Protein AF-0000000081952961 (afdb_homodimer)

Solvent-accessible surface area (backbone atoms only — not comparable to full-atom values): 17108 Å² total; per-residue (Å²): 90,30,62,48,76,46,75,42,42,46,47,23,51,56,23,58,59,51,71,91,56,37,48,77,47,69,50,61,50,97,44,39,23,37,41,37,37,36,34,86,50,45,32,38,39,36,39,33,32,40,45,40,78,88,77,40,33,32,26,34,25,28,44,39,37,37,38,45,29,79,78,46,85,40,82,65,41,43,67,54,32,16,33,30,34,66,53,79,39,78,45,73,55,33,90,52,37,43,44,29,35,33,54,31,38,38,23,54,41,52,37,56,87,100,42,80,41,64,69,46,70,39,74,81,54,42,59,73,49,45,51,60,46,50,51,48,49,50,53,50,49,54,51,50,53,55,53,52,57,51,58,58,57,59,65,60,63,68,66,66,80,57,90,122,90,33,65,52,76,49,74,44,41,46,48,25,56,58,22,59,62,51,73,90,57,39,48,77,49,72,48,62,47,96,45,40,23,38,43,37,38,35,35,88,50,44,31,39,40,36,38,33,31,39,45,39,79,88,78,38,34,31,26,34,24,28,45,38,39,38,37,46,29,79,79,46,83,40,81,66,40,40,67,53,33,15,34,30,36,65,51,78,39,79,45,73,55,34,90,53,39,45,44,32,34,35,53,31,38,38,25,56,41,54,34,58,93,89,39,80,42,63,68,46,71,39,74,82,54,41,59,72,49,46,50,59,46,50,52,48,48,50,53,50,49,52,52,50,54,54,52,52,55,51,58,58,57,57,63,60,62,68,67,66,80,59,89,124

Sequence (328 aa):
MGLQINISFTSLRVVNINPNETSSSGSCDRETATLILNSGQKMELNFTFFLNTTSNKFHLNSVNFSSHNDSLDYLRGSLGFSYMCRSEQILEVSQNFSLNTYALHVQPFGVTGDKFGSALECLLDEDDLIIPIVVGAALAGLVLVVLLAYLIGRKRSHAGYQTIMGLQINISFTSLRVVNINPNETSSSGSCDRETATLILNSGQKMELNFTFFLNTTSNKFHLNSVNFSSHNDSLDYLRGSLGFSYMCRSEQILEVSQNFSLNTYALHVQPFGVTGDKFGSALECLLDEDDLIIPIVVGAALAGLVLVVLLAYLIGRKRSHAGYQTI

Foldseek 3Di:
DAKDWDWDWDDKDAFDDDPVQWDWDWDDDPFKIKIWIDGPFQKIKMWMKGADPVVRDMDTDDIDIDGAADDDDPQDDDAQAKEWEADWDWADGTPGTIIIIHGIIIDHHNDDPPDGGHYDYDPVVCVVVVVCVVVVVVVVVVVVVVVVVVVVVVVPPVPPPDDD/DAKDWDWDWDDKDAFDDDPVQWDWDWDDDPFKIKIWIDGPFQKIKMWMKGADPVVRDMDTDDIDIDGAADDDDPQDDDAQAKEWEADWDWADGTPRTIIIIHGIIIDGHNDDPSDGGHYDYDPVVCVVVVVCVVVVVVVVVVVVVVVVVVVVVVVPPPVPPDDD

pLDDT: mean 80.83, std 13.9, range [32.36, 97.45]

Nearest PDB structures (foldseek):
  5gv0-assembly1_A  TM=4.594E-01  e=7.221E-08  Mus musculus
  4akm-assembly1_A  TM=4.143E-01  e=2.708E-07  Homo sapiens
  2xqy-assembly2_E  TM=4.420E-01  e=4.401E+00  Suid alphaherpesvirus 1
  9diy-assembly1_A  TM=4.133E-01  e=8.751E+00  Human betaherpesvirus 5
  8h2d-assembly2_B-2  TM=2.501E-01  e=3.378E+00  Mycobacterium tuberculosis H37Rv

Secondary structure (DSSP, 8-state):
---EEEEEEE-PPPPP--GGGEEEEEEE-SSEEEEEEEETTTEEEEEEEEEETTTTEEEEEEEEEEEEES---EEEEETT-EEEE-S-EEEEEETTEEEEEEEEEEE-S--BTTB--PEEEPHHHHHHHHHHHHHHHHHHHHHHHHHHHHHHHHHHHTTTT---/---EEEEEEE-PPPPP--GGGEEEEEEE-SSEEEEEEEETTTEEEEEEEEEETTTTEEEEEEEEEEEEES---EEEEETTEEEEE-S-EEEEEETTEEEEEEEEEEE-S--BTTB--EEEEPHHHHHHHHHHHHHHHHHHHHHHHHHHHHHHHHHHHTTTT---

Organism: NCBI:txid47308

Structure (mmCIF, N/CA/C/O backbone):
data_AF-0000000081952961-model_v1
#
loop_
_entity.id
_entity.type
_entity.pdbx_description
1 polymer 'Lysosomal associated membrane protein 1b'
#
loop_
_atom_site.group_PDB
_atom_site.id
_atom_site.type_symbol
_atom_site.label_atom_id
_atom_site.label_alt_id
_atom_site.label_comp_id
_atom_site.label_asym_id
_atom_site.label_entity_id
_atom_site.label_seq_id
_atom_site.pdbx_PDB_ins_code
_atom_site.Cartn_x
_atom_site.Cartn_y
_atom_site.Cartn_z
_atom_site.occupancy
_atom_site.B_iso_or_equiv
_atom_site.auth_seq_id
_atom_site.auth_comp_id
_atom_site.auth_asym_id
_atom_site.auth_atom_id
_atom_site.pdbx_PDB_model_num
ATOM 1 N N . MET A 1 1 ? -5.056 18.655 25.312 1 44.74 1 MET A N 1
ATOM 2 C CA . MET A 1 1 ? -4.391 17.637 24.504 1 44.74 1 MET A CA 1
ATOM 3 C C . MET A 1 1 ? -5.165 17.374 23.216 1 44.74 1 MET A C 1
ATOM 5 O O . MET A 1 1 ? -4.593 16.916 22.225 1 44.74 1 MET A O 1
ATOM 9 N N . GLY A 1 2 ? -5.958 17.987 22.117 1 58.83 2 GLY A N 1
ATOM 10 C CA . GLY A 1 2 ? -6.886 17.074 21.471 1 58.83 2 GLY A CA 1
ATOM 11 C C . GLY A 1 2 ? -6.655 16.946 19.977 1 58.83 2 GLY A C 1
ATOM 12 O O . GLY A 1 2 ? -5.966 17.774 19.377 1 58.83 2 GLY A O 1
ATOM 13 N N . LEU A 1 3 ? -6.838 15.793 19.366 1 63.09 3 LEU A N 1
ATOM 14 C CA . LEU A 1 3 ? -6.609 15.48 17.959 1 63.09 3 LEU A CA 1
ATOM 15 C C . LEU A 1 3 ? -7.907 15.571 17.164 1 63.09 3 LEU A C 1
ATOM 17 O O . LEU A 1 3 ? -8.922 14.992 17.557 1 63.09 3 LEU A O 1
ATOM 21 N N . GLN A 1 4 ? -8.282 16.201 16.49 1 70.09 4 GLN A N 1
ATOM 22 C CA . GLN A 1 4 ? -9.296 16.319 15.448 1 70.09 4 GLN A CA 1
ATOM 23 C C . GLN A 1 4 ? -8.667 16.264 14.058 1 70.09 4 GLN A C 1
ATOM 25 O O . GLN A 1 4 ? -7.79 17.069 13.736 1 70.09 4 GLN A O 1
ATOM 30 N N . ILE A 1 5 ? -9.023 15.146 13.36 1 65.57 5 ILE A N 1
ATOM 31 C CA . ILE A 1 5 ? -8.449 14.988 12.028 1 65.57 5 ILE A CA 1
ATOM 32 C C . ILE A 1 5 ? -9.558 14.691 11.02 1 65.57 5 ILE A C 1
ATOM 34 O O . ILE A 1 5 ? -10.425 13.851 11.272 1 65.57 5 ILE A O 1
ATOM 38 N N . ASN A 1 6 ? -9.674 15.532 10.087 1 66.69 6 ASN A N 1
ATOM 39 C CA . ASN A 1 6 ? -10.472 15.232 8.903 1 66.69 6 ASN A CA 1
ATOM 40 C C . ASN A 1 6 ? -9.606 15.154 7.648 1 66.69 6 ASN A C 1
ATOM 42 O O . ASN A 1 6 ? -9.066 16.167 7.198 1 66.69 6 ASN A O 1
ATOM 46 N N . ILE A 1 7 ? -9.325 13.939 7.252 1 63.64 7 ILE A N 1
ATOM 47 C CA . ILE A 1 7 ? -8.447 13.755 6.102 1 63.64 7 ILE A CA 1
ATOM 48 C C . ILE A 1 7 ? -9.193 13.01 4.997 1 63.64 7 ILE A C 1
ATOM 50 O O . ILE A 1 7 ? -9.86 12.006 5.258 1 63.64 7 ILE A O 1
ATOM 54 N N . SER A 1 8 ? -9.341 13.587 3.92 1 64.75 8 SER A N 1
ATOM 55 C CA . SER A 1 8 ? -9.825 12.872 2.744 1 64.75 8 SER A CA 1
ATOM 56 C C . SER A 1 8 ? -8.672 12.446 1.842 1 64.75 8 SER A C 1
ATOM 58 O O . SER A 1 8 ? -7.773 13.24 1.557 1 64.75 8 SER A O 1
ATOM 60 N N . PHE A 1 9 ? -8.432 11.226 1.742 1 60.12 9 PHE A N 1
ATOM 61 C CA . PHE A 1 9 ? -7.346 10.715 0.914 1 60.12 9 PHE A CA 1
ATOM 62 C C . PHE A 1 9 ? -7.881 10.167 -0.403 1 60.12 9 PHE A C 1
ATOM 64 O O . PHE A 1 9 ? -8.997 9.645 -0.457 1 60.12 9 PHE A O 1
ATOM 71 N N . THR A 1 10 ? -7.283 10.65 -1.478 1 57.06 10 THR A N 1
ATOM 72 C CA . THR A 1 10 ? -7.543 10.016 -2.765 1 57.06 10 THR A CA 1
ATOM 73 C C . THR A 1 10 ? -6.565 8.87 -3.011 1 57.06 10 THR A C 1
ATOM 75 O O . THR A 1 10 ? -5.656 8.641 -2.211 1 57.06 10 THR A O 1
ATOM 78 N N . SER A 1 11 ? -6.203 8.385 -4.258 1 55.81 11 SER A N 1
ATOM 79 C CA . SER A 1 11 ? -5.648 7.174 -4.854 1 55.81 11 SER A CA 1
ATOM 80 C C . SER A 1 11 ? -4.187 6.983 -4.46 1 55.81 11 SER A C 1
ATOM 82 O O . SER A 1 11 ? -3.421 7.947 -4.409 1 55.81 11 SER A O 1
ATOM 84 N N . LEU A 1 12 ? -4.02 5.98 -3.708 1 58.42 12 LEU A N 1
ATOM 85 C CA . LEU A 1 12 ? -2.628 5.572 -3.554 1 58.42 12 LEU A CA 1
ATOM 86 C C . LEU A 1 12 ? -2.009 5.227 -4.905 1 58.42 12 LEU A C 1
ATOM 88 O O . LEU A 1 12 ? -2.699 4.735 -5.801 1 58.42 12 LEU A O 1
ATOM 92 N N . ARG A 1 13 ? -0.783 5.751 -5.185 1 58.33 13 ARG A N 1
ATOM 93 C CA . ARG A 1 13 ? -0.083 5.61 -6.457 1 58.33 13 ARG A CA 1
ATOM 94 C C . ARG A 1 13 ? 0.456 4.194 -6.632 1 58.33 13 ARG A C 1
ATOM 96 O O . ARG A 1 13 ? 0.662 3.477 -5.651 1 58.33 13 ARG A O 1
ATOM 103 N N . VAL A 1 14 ? 0.667 3.989 -7.948 1 61.85 14 VAL A N 1
ATOM 104 C CA . VAL A 1 14 ? 1.256 2.747 -8.438 1 61.85 14 VAL A CA 1
ATOM 105 C C . VAL A 1 14 ? 2.72 2.666 -8.013 1 61.85 14 VAL A C 1
ATOM 107 O O . VAL A 1 14 ? 3.462 3.644 -8.132 1 61.85 14 VAL A O 1
ATOM 110 N N . VAL A 1 15 ? 2.951 1.646 -7.23 1 63.39 15 VAL A N 1
ATOM 111 C CA . VAL A 1 15 ? 4.34 1.412 -6.848 1 63.39 15 VAL A CA 1
ATOM 112 C C . VAL A 1 15 ? 4.906 0.242 -7.649 1 63.39 15 VAL A C 1
ATOM 114 O O . VAL A 1 15 ? 4.3 -0.83 -7.706 1 63.39 15 VAL A O 1
ATOM 117 N N . ASN A 1 16 ? 5.963 0.552 -8.354 1 65.83 16 ASN A N 1
ATOM 118 C CA . ASN A 1 16 ? 6.686 -0.488 -9.077 1 65.83 16 ASN A CA 1
ATOM 119 C C . ASN A 1 16 ? 7.829 -1.059 -8.243 1 65.83 16 ASN A C 1
ATOM 121 O O . ASN A 1 16 ? 8.596 -0.309 -7.636 1 65.83 16 ASN A O 1
ATOM 125 N N . ILE A 1 17 ? 7.759 -2.297 -8.037 1 69.09 17 ILE A N 1
ATOM 126 C CA . ILE A 1 17 ? 8.872 -2.932 -7.338 1 69.09 17 ILE A CA 1
ATOM 127 C C . ILE A 1 17 ? 9.996 -3.234 -8.326 1 69.09 17 ILE A C 1
ATOM 129 O O . ILE A 1 17 ? 9.783 -3.922 -9.327 1 69.09 17 ILE A O 1
ATOM 133 N N . ASN A 1 18 ? 11.065 -2.561 -8.126 1 66.82 18 ASN A N 1
ATOM 134 C CA . ASN A 1 18 ? 12.274 -2.817 -8.902 1 66.82 18 ASN A CA 1
ATOM 135 C C . ASN A 1 18 ? 13.021 -4.043 -8.387 1 66.82 18 ASN A C 1
ATOM 137 O O . ASN A 1 18 ? 13.526 -4.042 -7.263 1 66.82 18 ASN A O 1
ATOM 141 N N . PRO A 1 19 ? 13.089 -5.052 -9.268 1 67.63 19 PRO A N 1
ATOM 142 C CA . PRO A 1 19 ? 13.747 -6.281 -8.818 1 67.63 19 PRO A CA 1
ATOM 143 C C . PRO A 1 19 ? 15.203 -6.057 -8.415 1 67.63 19 PRO A C 1
ATOM 145 O O . PRO A 1 19 ? 15.73 -6.777 -7.564 1 67.63 19 PRO A O 1
ATOM 148 N N . ASN A 1 20 ? 15.803 -5.009 -9.022 1 69.09 20 ASN A N 1
ATOM 149 C CA . ASN A 1 20 ? 17.217 -4.777 -8.748 1 69.09 20 ASN A CA 1
ATOM 150 C C . ASN A 1 20 ? 17.423 -4.12 -7.387 1 69.09 20 ASN A C 1
ATOM 152 O O . ASN A 1 20 ? 18.528 -4.145 -6.842 1 69.09 20 ASN A O 1
ATOM 156 N N . GLU A 1 21 ? 16.382 -3.642 -6.763 1 72.44 21 GLU A N 1
ATOM 157 C CA . GLU A 1 21 ? 16.502 -2.965 -5.475 1 72.44 21 GLU A CA 1
ATOM 158 C C . GLU A 1 21 ? 15.726 -3.705 -4.389 1 72.44 21 GLU A C 1
ATOM 160 O O . GLU A 1 21 ? 15.477 -3.156 -3.313 1 72.44 21 GLU A O 1
ATOM 165 N N . THR A 1 22 ? 15.317 -4.799 -4.769 1 78.42 22 THR A N 1
ATOM 166 C CA . THR A 1 22 ? 14.493 -5.562 -3.838 1 78.42 22 THR A CA 1
ATOM 167 C C . THR A 1 22 ? 15.227 -6.814 -3.368 1 78.42 22 THR A C 1
ATOM 169 O O . THR A 1 22 ? 15.782 -7.557 -4.18 1 78.42 22 THR A O 1
ATOM 172 N N . SER A 1 23 ? 15.39 -6.898 -2.105 1 85.34 23 SER A N 1
ATOM 173 C CA . SER A 1 23 ? 15.944 -8.123 -1.538 1 85.34 23 SER A CA 1
ATOM 174 C C . SER A 1 23 ? 14.852 -9.156 -1.281 1 85.34 23 SER A C 1
ATOM 176 O O . SER A 1 23 ? 13.717 -8.8 -0.955 1 85.34 23 SER A O 1
ATOM 178 N N . SER A 1 24 ? 15.226 -10.428 -1.539 1 85.06 24 SER A N 1
ATOM 179 C CA . SER A 1 24 ? 14.252 -11.496 -1.339 1 85.06 24 SER A CA 1
ATOM 180 C C . SER A 1 24 ? 14.74 -12.503 -0.303 1 85.06 24 SER A C 1
ATOM 182 O O . SER A 1 24 ? 15.942 -12.752 -0.19 1 85.06 24 SER A O 1
ATOM 184 N N . SER A 1 25 ? 13.839 -12.829 0.566 1 87.12 25 SER A N 1
ATOM 185 C CA . SER A 1 25 ? 14.052 -13.925 1.505 1 87.12 25 SER A CA 1
ATOM 186 C C . SER A 1 25 ? 12.841 -14.85 1.559 1 87.12 25 SER A C 1
ATOM 188 O O . SER A 1 25 ? 11.762 -14.497 1.079 1 87.12 25 SER A O 1
ATOM 190 N N . GLY A 1 26 ? 13.111 -16.067 1.977 1 86.77 26 GLY A N 1
ATOM 191 C CA . GLY A 1 26 ? 12.003 -17.008 2.024 1 86.77 26 GLY A CA 1
ATOM 192 C C . GLY A 1 26 ? 12.258 -18.185 2.947 1 86.77 26 GLY A C 1
ATOM 193 O O . GLY A 1 26 ? 13.324 -18.28 3.56 1 86.77 26 GLY A O 1
ATOM 194 N N . SER A 1 27 ? 11.172 -18.835 3.239 1 88.51 27 SER A N 1
ATOM 195 C CA . SER A 1 27 ? 11.217 -20.056 4.037 1 88.51 27 SER A CA 1
ATOM 196 C C . SER A 1 27 ? 10.285 -21.122 3.47 1 88.51 27 SER A C 1
ATOM 198 O O . SER A 1 27 ? 9.255 -20.8 2.875 1 88.51 27 SER A O 1
ATOM 200 N N . CYS A 1 28 ? 10.755 -22.399 3.635 1 87.14 28 CYS A N 1
ATOM 201 C CA . CYS A 1 28 ? 9.949 -23.514 3.152 1 87.14 28 CYS A CA 1
ATOM 202 C C . CYS A 1 28 ? 9.716 -24.538 4.256 1 87.14 28 CYS A C 1
ATOM 204 O O . CYS A 1 28 ? 10.66 -24.96 4.927 1 87.14 28 CYS A O 1
ATOM 206 N N . ASP A 1 29 ? 8.514 -24.629 4.54 1 88.42 29 ASP A N 1
ATOM 207 C CA . ASP A 1 29 ? 8.086 -25.723 5.406 1 88.42 29 ASP A CA 1
ATOM 208 C C . ASP A 1 29 ? 7.317 -26.78 4.616 1 88.42 29 ASP A C 1
ATOM 210 O O . ASP A 1 29 ? 7.208 -26.69 3.392 1 88.42 29 ASP A O 1
ATOM 214 N N . ARG A 1 30 ? 6.874 -27.836 5.287 1 88.58 30 ARG A N 1
ATOM 215 C CA . ARG A 1 30 ? 6.206 -28.95 4.623 1 88.58 30 ARG A CA 1
ATOM 216 C C . ARG A 1 30 ? 4.935 -28.485 3.919 1 88.58 30 ARG A C 1
ATOM 218 O O . ARG A 1 30 ? 4.641 -28.921 2.804 1 88.58 30 ARG A O 1
ATOM 225 N N . GLU A 1 31 ? 4.198 -27.591 4.569 1 94.46 31 GLU A N 1
ATOM 226 C CA . GLU A 1 31 ? 2.908 -27.215 3.997 1 94.46 31 GLU A CA 1
ATOM 227 C C . GLU A 1 31 ? 2.82 -25.707 3.779 1 94.46 31 GLU A C 1
ATOM 229 O O . GLU A 1 31 ? 1.778 -25.194 3.368 1 94.46 31 GLU A O 1
ATOM 234 N N . THR A 1 32 ? 3.87 -25.028 4.134 1 94.99 32 THR A N 1
ATOM 235 C CA . THR A 1 32 ? 3.835 -23.576 3.993 1 94.99 32 THR A CA 1
ATOM 236 C C . THR A 1 32 ? 5.16 -23.054 3.444 1 94.99 32 THR A C 1
ATOM 238 O O . THR A 1 32 ? 6.23 -23.512 3.851 1 94.99 32 THR A O 1
ATOM 241 N N . ALA A 1 33 ? 5.045 -22.188 2.5 1 93.41 33 ALA A N 1
ATOM 242 C CA . ALA A 1 33 ? 6.206 -21.494 1.949 1 93.41 33 ALA A CA 1
ATOM 243 C C . ALA A 1 33 ? 5.983 -19.985 1.927 1 93.41 33 ALA A C 1
ATOM 245 O O . ALA A 1 33 ? 4.89 -19.517 1.599 1 93.41 33 ALA A O 1
ATOM 246 N N . THR A 1 34 ? 7.039 -19.266 2.308 1 93.84 34 THR A N 1
ATOM 247 C CA . THR A 1 34 ? 6.9 -17.816 2.385 1 93.84 34 THR A CA 1
ATOM 248 C C . THR A 1 34 ? 7.985 -17.124 1.565 1 93.84 34 THR A C 1
ATOM 250 O O . THR A 1 34 ? 9.128 -17.585 1.523 1 93.84 34 THR A O 1
ATOM 253 N N . LEU A 1 35 ? 7.624 -16.109 0.836 1 90.6 35 LEU A N 1
ATOM 254 C CA . LEU A 1 35 ? 8.531 -15.199 0.146 1 90.6 35 LEU A CA 1
ATOM 255 C C . LEU A 1 35 ? 8.387 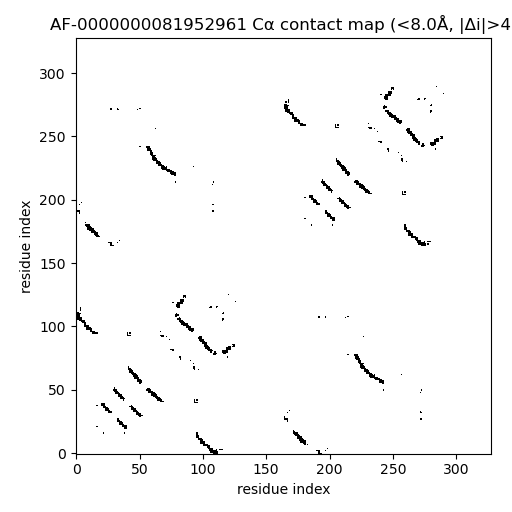-13.779 0.684 1 90.6 35 LEU A C 1
ATOM 257 O O . LEU A 1 35 ? 7.277 -13.247 0.757 1 90.6 35 LEU A O 1
ATOM 261 N N . ILE A 1 36 ? 9.506 -13.268 1.146 1 89.97 36 ILE A N 1
ATOM 262 C CA . ILE A 1 36 ? 9.515 -11.9 1.651 1 89.97 36 ILE A CA 1
ATOM 263 C C . ILE A 1 36 ? 10.343 -11.013 0.724 1 89.97 36 ILE A C 1
ATOM 265 O O . ILE A 1 36 ? 11.507 -11.311 0.446 1 89.97 36 ILE A O 1
ATOM 269 N N . LEU A 1 37 ? 9.663 -9.991 0.237 1 86.24 37 LEU A N 1
ATOM 270 C CA . LEU A 1 37 ? 10.349 -8.994 -0.579 1 86.24 37 LEU A CA 1
ATOM 271 C C . LEU A 1 37 ? 10.483 -7.675 0.174 1 86.24 37 LEU A C 1
ATOM 273 O O . LEU A 1 37 ? 9.5 -7.159 0.711 1 86.24 37 LEU A O 1
ATOM 277 N N . ASN A 1 38 ? 11.67 -7.226 0.299 1 85.56 38 ASN A N 1
ATOM 278 C CA . ASN A 1 38 ? 11.957 -5.964 0.97 1 85.56 38 ASN A CA 1
ATOM 279 C C . ASN A 1 38 ? 12.626 -4.967 0.028 1 85.56 38 ASN A C 1
ATOM 281 O O . ASN A 1 38 ? 13.675 -5.26 -0.548 1 85.56 38 ASN A O 1
ATOM 285 N N . SER A 1 39 ? 11.873 -3.921 -0.127 1 75.12 39 SER A N 1
ATOM 286 C CA . SER A 1 39 ? 12.544 -2.851 -0.858 1 75.12 39 SER A CA 1
ATOM 287 C C . SER A 1 39 ? 13.238 -1.882 0.094 1 75.12 39 SER A C 1
ATOM 289 O O . SER A 1 39 ? 12.779 -1.673 1.219 1 75.12 39 SER A O 1
ATOM 291 N N . GLY A 1 40 ? 14.542 -1.712 -0.01 1 68.11 40 GLY A N 1
ATOM 292 C CA . GLY A 1 40 ? 15.305 -0.766 0.788 1 68.11 40 GLY A CA 1
ATOM 293 C C . GLY A 1 40 ? 14.58 0.547 1.013 1 68.11 40 GLY A C 1
ATOM 294 O O . GLY A 1 40 ? 15.034 1.388 1.792 1 68.11 40 GLY A O 1
ATOM 295 N N . GLN A 1 41 ? 13.419 0.676 0.559 1 67.7 41 GLN A N 1
ATOM 296 C CA . GLN A 1 41 ? 12.691 1.938 0.64 1 67.7 41 GLN A CA 1
ATOM 297 C C . GLN A 1 41 ? 11.532 1.842 1.628 1 67.7 41 GLN A C 1
ATOM 299 O O . GLN A 1 41 ? 10.504 2.498 1.453 1 67.7 41 GLN A O 1
ATOM 304 N N . LYS A 1 42 ? 11.67 0.976 2.618 1 79.4 42 LYS A N 1
ATOM 305 C CA . LYS A 1 42 ? 10.724 0.829 3.72 1 79.4 42 LYS A CA 1
ATOM 306 C C . LYS A 1 42 ? 9.433 0.163 3.252 1 79.4 42 LYS A C 1
ATOM 308 O O . LYS A 1 42 ? 8.337 0.603 3.604 1 79.4 42 LYS A O 1
ATOM 313 N N . MET A 1 43 ? 9.58 -0.67 2.303 1 82.38 43 MET A N 1
ATOM 314 C CA . MET A 1 43 ? 8.453 -1.438 1.783 1 82.38 43 MET A CA 1
ATOM 315 C C . MET A 1 43 ? 8.711 -2.936 1.908 1 82.38 43 MET A C 1
ATOM 317 O O . MET A 1 43 ? 9.829 -3.399 1.677 1 82.38 43 MET A O 1
ATOM 321 N N . GLU A 1 44 ? 7.682 -3.626 2.397 1 87.17 44 GLU A N 1
ATOM 322 C CA . GLU A 1 44 ? 7.789 -5.076 2.528 1 87.17 44 GLU A CA 1
ATOM 323 C C . GLU A 1 44 ? 6.555 -5.773 1.961 1 87.17 44 GLU A C 1
ATOM 325 O O . GLU A 1 44 ? 5.426 -5.334 2.192 1 87.17 44 GLU A O 1
ATOM 330 N N . LEU A 1 45 ? 6.85 -6.827 1.215 1 88.62 45 LEU A N 1
ATOM 331 C CA . LEU A 1 45 ? 5.801 -7.661 0.639 1 88.62 45 LEU A CA 1
ATOM 332 C C . LEU A 1 45 ? 6.026 -9.13 0.98 1 88.62 45 LEU A C 1
ATOM 334 O O . LEU A 1 45 ? 7.094 -9.68 0.703 1 88.62 45 LEU A O 1
ATOM 338 N N . ASN A 1 46 ? 4.983 -9.723 1.603 1 92.55 46 ASN A N 1
ATOM 339 C CA . ASN A 1 46 ? 5.069 -11.118 2.02 1 92.55 46 ASN A CA 1
ATOM 340 C C . ASN A 1 46 ? 4.038 -11.983 1.302 1 92.55 46 ASN A C 1
ATOM 342 O O . ASN A 1 46 ? 2.847 -11.665 1.299 1 92.55 46 ASN A O 1
ATOM 346 N N . PHE A 1 47 ? 4.523 -13.063 0.772 1 92.8 47 PHE A N 1
ATOM 347 C CA . PHE A 1 47 ? 3.669 -14.065 0.146 1 92.8 47 PHE A CA 1
ATOM 348 C C . PHE A 1 47 ? 3.724 -15.38 0.913 1 92.8 47 PHE A C 1
ATOM 350 O O . PHE A 1 47 ? 4.805 -15.847 1.278 1 92.8 47 PHE A O 1
ATOM 357 N N . THR A 1 48 ? 2.588 -15.954 1.161 1 96.49 48 THR A N 1
ATOM 358 C CA . THR A 1 48 ? 2.538 -17.271 1.788 1 96.49 48 THR A CA 1
ATOM 359 C C . THR A 1 48 ? 1.745 -18.249 0.927 1 96.49 48 THR A C 1
ATOM 361 O O . THR A 1 48 ? 0.591 -17.986 0.582 1 96.49 48 THR A O 1
ATOM 364 N N . PHE A 1 49 ? 2.355 -19.329 0.695 1 95.81 49 PHE A N 1
ATOM 365 C CA . PHE A 1 49 ? 1.729 -20.403 -0.068 1 95.81 49 PHE A CA 1
ATOM 366 C C . PHE A 1 49 ? 1.392 -21.584 0.836 1 95.81 49 PHE A C 1
ATOM 368 O O . PHE A 1 49 ? 2.155 -21.912 1.747 1 95.81 49 PHE A O 1
ATOM 375 N N . PHE A 1 50 ? 0.291 -22.181 0.533 1 97.28 50 PHE A N 1
ATOM 376 C CA . PHE A 1 50 ? -0.13 -23.378 1.251 1 97.28 50 PHE A CA 1
ATOM 377 C C . PHE A 1 50 ? -0.193 -24.578 0.313 1 97.28 50 PHE A C 1
ATOM 379 O O . PHE A 1 50 ? -0.661 -24.462 -0.822 1 97.28 50 PHE A O 1
ATOM 386 N N . LEU A 1 51 ? 0.309 -25.699 0.821 1 96.6 51 LEU A N 1
ATOM 387 C CA . LEU A 1 51 ? 0.226 -26.966 0.103 1 96.6 51 LEU A CA 1
ATOM 388 C C . LEU A 1 51 ? -0.788 -27.898 0.759 1 96.6 51 LEU A C 1
ATOM 390 O O . LEU A 1 51 ? -0.703 -28.167 1.959 1 96.6 51 LEU A O 1
ATOM 394 N N . ASN A 1 52 ? -1.734 -28.262 0.024 1 96.59 52 ASN A N 1
ATOM 395 C CA . ASN A 1 52 ? -2.614 -29.347 0.445 1 96.59 52 ASN A CA 1
ATOM 396 C C . ASN A 1 52 ? -2.001 -30.713 0.151 1 96.59 52 ASN A C 1
ATOM 398 O O . ASN A 1 52 ? -1.969 -31.148 -1.002 1 96.59 52 ASN A O 1
ATOM 402 N N . THR A 1 53 ? -1.606 -31.407 1.136 1 93.55 53 THR A N 1
ATOM 403 C CA . THR A 1 53 ? -0.856 -32.647 0.967 1 93.55 53 THR A CA 1
ATOM 404 C C . THR A 1 53 ? -1.773 -33.775 0.506 1 93.55 53 THR A C 1
ATOM 406 O O . THR A 1 53 ? -1.31 -34.763 -0.068 1 93.55 53 THR A O 1
ATOM 409 N N . THR A 1 54 ? -3.019 -33.661 0.8 1 95.06 54 THR A N 1
ATOM 410 C CA . THR A 1 54 ? -3.973 -34.676 0.366 1 95.06 54 THR A CA 1
ATOM 411 C C . THR A 1 54 ? -4.183 -34.611 -1.144 1 95.06 54 THR A C 1
ATOM 413 O O . THR A 1 54 ? -4.107 -35.631 -1.831 1 95.06 54 THR A O 1
ATOM 416 N N . SER A 1 55 ? -4.313 -33.421 -1.692 1 95.89 55 SER A N 1
ATOM 417 C CA . SER A 1 55 ? -4.569 -33.26 -3.119 1 95.89 55 SER A CA 1
ATOM 418 C C . SER A 1 55 ? -3.285 -32.941 -3.878 1 95.89 55 SER A C 1
ATOM 420 O O . SER A 1 55 ? -3.271 -32.94 -5.111 1 95.89 55 SER A O 1
ATOM 422 N N . ASN A 1 56 ? -2.179 -32.674 -3.131 1 95.58 56 ASN A N 1
ATOM 423 C CA . ASN A 1 56 ? -0.903 -32.288 -3.723 1 95.58 56 ASN A CA 1
ATOM 424 C C . ASN A 1 56 ? -1.036 -31.021 -4.563 1 95.58 56 ASN A C 1
ATOM 426 O O . ASN A 1 56 ? -0.464 -30.929 -5.651 1 95.58 56 ASN A O 1
ATOM 430 N N . LYS A 1 57 ? -1.841 -30.09 -4.115 1 96.42 57 LYS A N 1
ATOM 431 C CA . LYS A 1 57 ? -2.042 -28.804 -4.775 1 96.42 57 LYS A CA 1
ATOM 432 C C . LYS A 1 57 ? -1.616 -27.65 -3.871 1 96.42 57 LYS A C 1
ATOM 434 O O . LYS A 1 57 ? -1.808 -27.704 -2.654 1 96.42 57 LYS A O 1
ATOM 439 N N . PHE A 1 58 ? -1.048 -26.642 -4.531 1 95.8 58 PHE A N 1
ATOM 440 C CA . PHE A 1 58 ? -0.69 -25.465 -3.75 1 95.8 58 PHE A CA 1
ATOM 441 C C . PHE A 1 58 ? -1.361 -24.217 -4.311 1 95.8 58 PHE A C 1
ATOM 443 O O . PHE A 1 58 ? -1.855 -24.226 -5.44 1 95.8 58 PHE A O 1
ATOM 450 N N . HIS A 1 59 ? -1.422 -23.205 -3.443 1 96.76 59 HIS A N 1
ATOM 451 C CA . HIS A 1 59 ? -1.95 -21.91 -3.86 1 96.76 59 HIS A CA 1
ATOM 452 C C . HIS A 1 59 ? -1.378 -20.782 -3.008 1 96.76 59 HIS A C 1
ATOM 454 O O . HIS A 1 59 ? -0.881 -21.022 -1.905 1 96.76 59 HIS A O 1
ATOM 460 N N . LEU A 1 60 ? -1.485 -19.588 -3.532 1 96.27 60 LEU A N 1
ATOM 461 C CA . LEU A 1 60 ? -1.173 -18.391 -2.758 1 96.27 60 LEU A CA 1
ATOM 462 C C . LEU A 1 60 ? -2.296 -18.07 -1.777 1 96.27 60 LEU A C 1
ATOM 464 O O . LEU A 1 60 ? -3.408 -17.732 -2.188 1 96.27 60 LEU A O 1
ATOM 468 N N . ASN A 1 61 ? -1.968 -18.129 -0.563 1 97.37 61 ASN A N 1
ATOM 469 C CA . ASN A 1 61 ? -2.978 -18.008 0.483 1 97.37 61 ASN A CA 1
ATOM 470 C C . ASN A 1 61 ? -3.001 -16.605 1.081 1 97.37 61 ASN A C 1
ATOM 472 O O . ASN A 1 61 ? -4.048 -16.132 1.528 1 97.37 61 ASN A O 1
ATOM 476 N N . SER A 1 62 ? -1.841 -16.065 1.127 1 96.17 62 SER A N 1
ATOM 477 C CA . SER A 1 62 ? -1.785 -14.8 1.852 1 96.17 62 SER A CA 1
ATOM 478 C C . SER A 1 62 ? -0.806 -13.831 1.198 1 96.17 62 SER A C 1
ATOM 480 O O . SER A 1 62 ? 0.269 -14.234 0.749 1 96.17 62 SER A O 1
ATOM 482 N N . VAL A 1 63 ? -1.231 -12.615 1.166 1 92.23 63 VAL A N 1
ATOM 483 C CA . VAL A 1 63 ? -0.356 -11.508 0.794 1 92.23 63 VAL A CA 1
ATOM 484 C C . VAL A 1 63 ? -0.427 -10.413 1.855 1 92.23 63 VAL A C 1
ATOM 486 O O . VAL A 1 63 ? -1.515 -10.037 2.297 1 92.23 63 VAL A O 1
ATOM 489 N N . ASN A 1 64 ? 0.727 -9.998 2.332 1 91.74 64 ASN A N 1
ATOM 490 C CA . ASN A 1 64 ? 0.844 -8.891 3.275 1 91.74 64 ASN A CA 1
ATOM 491 C C . ASN A 1 64 ? 1.772 -7.8 2.747 1 91.74 64 ASN A C 1
ATOM 493 O O . ASN A 1 64 ? 2.922 -8.073 2.401 1 91.74 64 ASN A O 1
ATOM 497 N N . PHE A 1 65 ? 1.169 -6.622 2.703 1 86.67 65 PHE A N 1
ATOM 498 C CA . PHE A 1 65 ? 1.956 -5.477 2.261 1 86.67 65 PHE A CA 1
ATOM 499 C C . PHE A 1 65 ? 2.071 -4.438 3.37 1 86.67 65 PHE A C 1
ATOM 501 O O . PHE A 1 65 ? 1.101 -4.175 4.085 1 86.67 65 PHE A O 1
ATOM 508 N N . SER A 1 66 ? 3.279 -3.925 3.497 1 88.04 66 SER A N 1
ATOM 509 C CA . SER A 1 66 ? 3.452 -2.832 4.448 1 88.04 66 SER A CA 1
ATOM 510 C C . SER A 1 66 ? 4.475 -1.818 3.944 1 88.04 66 SER A C 1
ATOM 512 O O . SER A 1 66 ? 5.443 -2.186 3.276 1 88.04 66 SER A O 1
ATOM 514 N N . SER A 1 67 ? 4.208 -0.586 4.136 1 86.42 67 SER A N 1
ATOM 515 C CA . SER A 1 67 ? 5.116 0.531 3.897 1 86.42 67 SER A CA 1
ATOM 516 C C . SER A 1 67 ? 5.075 1.533 5.046 1 86.42 67 SER A C 1
ATOM 518 O O . SER A 1 67 ? 4.006 1.82 5.587 1 86.42 67 SER A O 1
ATOM 520 N N . HIS A 1 68 ? 6.283 1.968 5.429 1 89.72 68 HIS A N 1
ATOM 521 C CA . HIS A 1 68 ? 6.318 2.888 6.56 1 89.72 68 HIS A CA 1
ATOM 522 C C . HIS A 1 68 ? 7.469 3.879 6.428 1 89.72 68 HIS A C 1
ATOM 524 O O . HIS A 1 68 ? 8.456 3.603 5.742 1 89.72 68 HIS A O 1
ATOM 530 N N . ASN A 1 69 ? 7.263 5.045 7.013 1 92.95 69 ASN A N 1
ATOM 531 C CA . ASN A 1 69 ? 8.282 6.079 7.153 1 92.95 69 ASN A CA 1
ATOM 532 C C . ASN A 1 69 ? 8.135 6.836 8.47 1 92.95 69 ASN A C 1
ATOM 534 O O . ASN A 1 69 ? 7.083 7.418 8.742 1 92.95 69 ASN A O 1
ATOM 538 N N . ASP A 1 70 ? 9.198 6.791 9.265 1 94.39 70 ASP A N 1
ATOM 539 C CA . ASP A 1 70 ? 9.125 7.392 10.593 1 94.39 70 ASP A CA 1
ATOM 540 C C . ASP A 1 70 ? 9.967 8.664 10.667 1 94.39 70 ASP A C 1
ATOM 542 O O . ASP A 1 70 ? 10.385 9.076 11.751 1 94.39 70 ASP A O 1
ATOM 546 N N . SER A 1 71 ? 10.281 9.239 9.547 1 94.82 71 SER A N 1
ATOM 547 C CA . SER A 1 71 ? 11.124 10.43 9.521 1 94.82 71 SER A CA 1
ATOM 548 C C . SER A 1 71 ? 10.537 11.502 8.608 1 94.82 71 SER A C 1
ATOM 550 O O . SER A 1 71 ? 11.273 12.187 7.895 1 94.82 71 SER A O 1
ATOM 552 N N . LEU A 1 72 ? 9.284 11.58 8.633 1 95.63 72 LEU A N 1
ATOM 553 C CA . LEU A 1 72 ? 8.605 12.551 7.782 1 95.63 72 LEU A CA 1
ATOM 554 C C . LEU A 1 72 ? 8.499 13.904 8.477 1 95.63 72 LEU A C 1
ATOM 556 O O . LEU A 1 72 ? 8.663 13.995 9.695 1 95.63 72 LEU A O 1
ATOM 560 N N . ASP A 1 73 ? 8.376 14.933 7.658 1 96.48 73 ASP A N 1
ATOM 561 C CA . ASP A 1 73 ? 8.158 16.293 8.142 1 96.48 73 ASP A CA 1
ATOM 562 C C . ASP A 1 73 ? 7.096 17.009 7.312 1 96.48 73 ASP A C 1
ATOM 564 O O . ASP A 1 73 ? 7.375 18.036 6.689 1 96.48 73 ASP A O 1
ATOM 568 N N . TYR A 1 74 ? 5.898 16.458 7.382 1 94.87 74 TYR A N 1
ATOM 569 C CA . TYR A 1 74 ? 4.772 17.013 6.64 1 94.87 74 TYR A CA 1
ATOM 570 C C . TYR A 1 74 ? 3.742 17.62 7.584 1 94.87 74 TYR A C 1
ATOM 572 O O . TYR A 1 74 ? 3.81 17.419 8.799 1 94.87 74 TYR A O 1
ATOM 580 N N . LEU A 1 75 ? 2.823 18.549 6.976 1 93.41 75 LEU A N 1
ATOM 581 C CA . LEU A 1 75 ? 1.68 19.093 7.701 1 93.41 75 LEU A CA 1
ATOM 582 C C . LEU A 1 75 ? 2.132 19.818 8.965 1 93.41 75 LEU A C 1
ATOM 584 O O . LEU A 1 75 ? 1.614 19.558 10.053 1 93.41 75 LEU A O 1
ATOM 588 N N . ARG A 1 76 ? 3.004 20.694 8.741 1 95.22 76 ARG A N 1
ATOM 589 C CA . ARG A 1 76 ? 3.574 21.472 9.837 1 95.22 76 ARG A CA 1
ATOM 590 C C . ARG A 1 76 ? 2.592 22.532 10.324 1 95.22 76 ARG A C 1
ATOM 592 O O . ARG A 1 76 ? 1.915 23.175 9.519 1 95.22 76 ARG A O 1
ATOM 599 N N . GLY A 1 77 ? 2.553 22.592 11.644 1 94.49 77 GLY A N 1
ATOM 600 C CA . GLY A 1 77 ? 1.71 23.611 12.249 1 94.49 77 GLY A CA 1
ATOM 601 C C . GLY A 1 77 ? 2.17 24.02 13.636 1 94.49 77 GLY A C 1
ATOM 602 O O . GLY A 1 77 ? 3.212 23.564 14.11 1 94.49 77 GLY A O 1
ATOM 603 N N . SER A 1 78 ? 1.398 24.933 14.211 1 94.79 78 SER A N 1
ATOM 604 C CA . SER A 1 78 ? 1.7 25.453 15.54 1 94.79 78 SER A CA 1
ATOM 605 C C . SER A 1 78 ? 0.637 25.035 16.552 1 94.79 78 SER A C 1
ATOM 607 O O . SER A 1 78 ? -0.544 24.935 16.213 1 94.79 78 SER A O 1
ATOM 609 N N . LEU A 1 79 ? 1.183 24.865 17.758 1 93.88 79 LEU A N 1
ATOM 610 C CA . LEU A 1 79 ? 0.262 24.539 18.841 1 93.88 79 LEU A CA 1
ATOM 611 C C . LEU A 1 79 ? -0.832 25.594 18.96 1 93.88 79 LEU A C 1
ATOM 613 O O . LEU A 1 79 ? -0.552 26.794 18.902 1 93.88 79 LEU A O 1
ATOM 617 N N . GLY A 1 80 ? -2.061 25.103 19.124 1 89.32 80 GLY A N 1
ATOM 618 C CA . GLY A 1 80 ? -3.181 26.022 19.245 1 89.32 80 GLY A CA 1
ATOM 619 C C . GLY A 1 80 ? -3.846 26.33 17.917 1 89.32 80 GLY A C 1
ATOM 620 O O . GLY A 1 80 ? -4.935 26.907 17.88 1 89.32 80 GLY A O 1
ATOM 621 N N . PHE A 1 81 ? -3.214 25.97 16.814 1 92.79 81 PHE A N 1
ATOM 622 C CA . PHE A 1 81 ? -3.755 26.195 15.479 1 92.79 81 PHE A CA 1
ATOM 623 C C . PHE A 1 81 ? -4.021 24.871 14.772 1 92.79 81 PHE A C 1
ATOM 625 O O . PHE A 1 81 ? -3.572 23.817 15.227 1 92.79 81 PHE A O 1
ATOM 632 N N . SER A 1 82 ? -4.843 25.007 13.701 1 93.12 82 SER A N 1
ATOM 633 C CA . SER A 1 82 ? -5.092 23.845 12.854 1 93.12 82 SER A CA 1
ATOM 634 C C . SER A 1 82 ? -4.458 24.018 11.478 1 93.12 82 SER A C 1
ATOM 636 O O . SER A 1 82 ? -4.22 25.144 11.035 1 93.12 82 SER A O 1
ATOM 638 N N . TYR A 1 83 ? -4.096 22.958 10.932 1 93.2 83 TYR A N 1
ATOM 639 C CA . TYR A 1 83 ? -3.579 22.93 9.568 1 93.2 83 TYR A CA 1
ATOM 640 C C . TYR A 1 83 ? -4.691 22.63 8.569 1 93.2 83 TYR A C 1
ATOM 642 O O . TYR A 1 83 ? -5.438 21.663 8.736 1 93.2 83 TYR A O 1
ATOM 650 N N . MET A 1 84 ? -4.773 23.511 7.562 1 91.39 84 MET A N 1
ATOM 651 C CA . MET A 1 84 ? -5.799 23.317 6.541 1 91.39 84 MET A CA 1
ATOM 652 C C . MET A 1 84 ? -5.195 23.384 5.143 1 91.39 84 MET A C 1
ATOM 654 O O . MET A 1 84 ? -4.357 24.243 4.865 1 91.39 84 MET A O 1
ATOM 658 N N . CYS A 1 85 ? -5.565 22.471 4.288 1 88.42 85 CYS A N 1
ATOM 659 C CA . CYS A 1 85 ? -5.142 22.445 2.892 1 88.42 85 CYS A CA 1
ATOM 660 C C . CYS A 1 85 ? -6.278 21.983 1.987 1 88.42 85 CYS A C 1
ATOM 662 O O . CYS A 1 85 ? -6.69 20.823 2.044 1 88.42 85 CYS A O 1
ATOM 664 N N . ARG A 1 86 ? -6.707 22.773 1.126 1 86.25 86 ARG A N 1
ATOM 665 C CA . ARG A 1 86 ? -7.817 22.444 0.238 1 86.25 86 ARG A CA 1
ATOM 666 C C . ARG A 1 86 ? -7.318 21.766 -1.034 1 86.25 86 ARG A C 1
ATOM 668 O O . ARG A 1 86 ? -7.994 20.896 -1.586 1 86.25 86 ARG A O 1
ATOM 675 N N . SER A 1 87 ? -6.196 22.155 -1.452 1 85.67 87 SER A N 1
ATOM 676 C CA . SER A 1 87 ? -5.592 21.588 -2.653 1 85.67 87 SER A CA 1
ATOM 677 C C . SER A 1 87 ? -5.106 20.163 -2.408 1 85.67 87 SER A C 1
ATOM 679 O O . SER A 1 87 ? -4.883 19.767 -1.263 1 85.67 87 SER A O 1
ATOM 681 N N . GLU A 1 88 ? -4.938 19.481 -3.513 1 83.5 88 GLU A N 1
ATOM 682 C CA . GLU A 1 88 ? -4.372 18.139 -3.422 1 83.5 88 GLU A CA 1
ATOM 683 C C . GLU A 1 88 ? -2.9 18.187 -3.021 1 83.5 88 GLU A C 1
ATOM 685 O O . GLU A 1 88 ? -2.119 18.946 -3.597 1 83.5 88 GLU A O 1
ATOM 690 N N . GLN A 1 89 ? -2.6 17.371 -1.987 1 85.04 89 GLN A N 1
ATOM 691 C CA . GLN A 1 89 ? -1.214 17.235 -1.553 1 85.04 89 GLN A CA 1
ATOM 692 C C . GLN A 1 89 ? -0.726 15.797 -1.713 1 85.04 89 GLN A C 1
ATOM 694 O O . GLN A 1 89 ? -1.437 14.853 -1.362 1 85.04 89 GLN A O 1
ATOM 699 N N . ILE A 1 90 ? 0.485 15.735 -2.283 1 83.99 90 ILE A N 1
ATOM 700 C CA . ILE A 1 90 ? 1.127 14.43 -2.391 1 83.99 90 ILE A CA 1
ATOM 701 C C . ILE A 1 90 ? 2.178 14.28 -1.293 1 83.99 90 ILE A C 1
ATOM 703 O O . ILE A 1 90 ? 3.182 14.996 -1.284 1 83.99 90 ILE A O 1
ATOM 707 N N . LEU A 1 91 ? 1.911 13.394 -0.381 1 87.43 91 LEU A N 1
ATOM 708 C CA . LEU A 1 91 ? 2.866 13.088 0.679 1 87.43 91 LEU A CA 1
ATOM 709 C C . LEU A 1 91 ? 3.702 11.864 0.322 1 87.43 91 LEU A C 1
ATOM 711 O O . LEU A 1 91 ? 3.2 10.737 0.343 1 87.43 91 LEU A O 1
ATOM 715 N N . GLU A 1 92 ? 4.936 12.109 0.056 1 84.78 92 GLU A N 1
ATOM 716 C CA . GLU A 1 92 ? 5.836 11.014 -0.293 1 84.78 92 GLU A CA 1
ATOM 717 C C . GLU A 1 92 ? 6.315 10.274 0.953 1 84.78 92 GLU A C 1
ATOM 719 O O . GLU A 1 92 ? 7.118 10.802 1.725 1 84.78 92 GLU A O 1
ATOM 724 N N . VAL A 1 93 ? 5.815 9.134 1.112 1 86.17 93 VAL A N 1
ATOM 725 C CA . VAL A 1 93 ? 6.165 8.361 2.299 1 86.17 93 VAL A CA 1
AT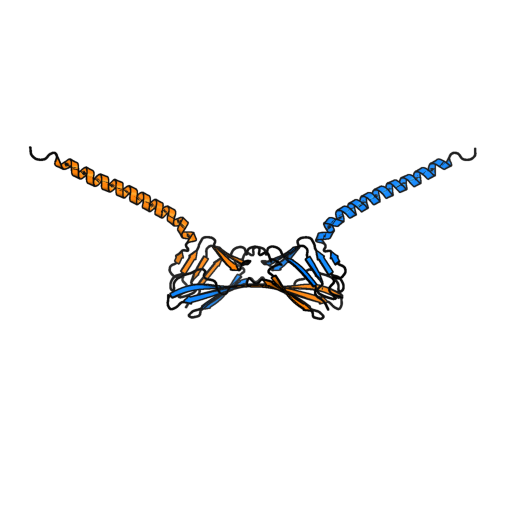OM 726 C C . VAL A 1 93 ? 7.46 7.591 2.051 1 86.17 93 VAL A C 1
ATOM 728 O O . VAL A 1 93 ? 8.345 7.56 2.909 1 86.17 93 VAL A O 1
ATOM 731 N N . SER A 1 94 ? 7.528 6.976 0.939 1 81.65 94 SER A N 1
ATOM 732 C CA . SER A 1 94 ? 8.729 6.289 0.474 1 81.65 94 SER A CA 1
ATOM 733 C C . SER A 1 94 ? 8.901 6.436 -1.034 1 81.65 94 SER A C 1
ATOM 735 O O . SER A 1 94 ? 8.118 7.127 -1.689 1 81.65 94 SER A O 1
ATOM 737 N N . GLN A 1 95 ? 9.977 5.929 -1.554 1 73.28 95 GLN A N 1
ATOM 738 C CA . GLN A 1 95 ? 10.254 6.041 -2.982 1 73.28 95 GLN A CA 1
ATOM 739 C C . GLN A 1 95 ? 9.12 5.444 -3.811 1 73.28 95 GLN A C 1
ATOM 741 O O . GLN A 1 95 ? 8.826 5.926 -4.907 1 73.28 95 GLN A O 1
ATOM 746 N N . ASN A 1 96 ? 8.444 4.464 -3.198 1 68.71 96 ASN A N 1
ATOM 747 C CA . ASN A 1 96 ? 7.457 3.744 -3.995 1 68.71 96 ASN A CA 1
ATOM 748 C C . ASN A 1 96 ? 6.058 3.866 -3.398 1 68.71 96 ASN A C 1
ATOM 750 O O . ASN A 1 96 ? 5.149 3.125 -3.778 1 68.71 96 ASN A O 1
ATOM 754 N N . PHE A 1 97 ? 5.968 4.785 -2.412 1 77.57 97 PHE A N 1
ATOM 755 C CA . PHE A 1 97 ? 4.673 4.919 -1.757 1 77.57 97 PHE A CA 1
ATOM 756 C C . PHE A 1 97 ? 4.39 6.376 -1.41 1 77.57 97 PHE A C 1
ATOM 758 O O . PHE A 1 97 ? 5.229 7.05 -0.809 1 77.57 97 PHE A O 1
ATOM 765 N N . SER A 1 98 ? 3.224 6.874 -1.863 1 82.52 98 SER A N 1
ATOM 766 C CA . SER A 1 98 ? 2.795 8.233 -1.544 1 82.52 98 SER A CA 1
ATOM 767 C C . SER A 1 98 ? 1.301 8.285 -1.245 1 82.52 98 SER A C 1
ATOM 769 O O . SER A 1 98 ? 0.543 7.418 -1.687 1 82.52 98 SER A O 1
ATOM 771 N N . LEU A 1 99 ? 0.949 9.281 -0.484 1 83.44 99 LEU A N 1
ATOM 772 C CA . LEU A 1 99 ? -0.443 9.548 -0.139 1 83.44 99 LEU A CA 1
ATOM 773 C C . LEU A 1 99 ? -0.912 10.864 -0.752 1 83.44 99 LEU A C 1
ATOM 775 O O . LEU A 1 99 ? -0.217 11.878 -0.662 1 83.44 99 LEU A O 1
ATOM 779 N N . ASN A 1 100 ? -2.04 10.75 -1.435 1 82.33 100 ASN A N 1
ATOM 780 C CA . ASN A 1 100 ? -2.673 11.972 -1.921 1 82.33 100 ASN A CA 1
ATOM 781 C C . ASN A 1 100 ? -3.82 12.409 -1.014 1 82.33 100 ASN A C 1
ATOM 783 O O . ASN A 1 100 ? -4.776 11.659 -0.811 1 82.33 100 ASN A O 1
ATOM 787 N N . THR A 1 101 ? -3.702 13.593 -0.509 1 84.06 101 THR A N 1
ATOM 788 C CA . THR A 1 101 ? -4.742 14.116 0.369 1 84.06 101 THR A CA 1
ATOM 789 C C . THR A 1 101 ? -5.49 15.264 -0.302 1 84.06 101 THR A C 1
ATOM 791 O O . THR A 1 101 ? -4.922 15.984 -1.126 1 84.06 101 THR A O 1
ATOM 794 N N . TYR A 1 102 ? -6.761 15.329 0.04 1 81.45 102 TYR A N 1
ATOM 795 C CA . TYR A 1 102 ? -7.624 16.402 -0.442 1 81.45 102 TYR A CA 1
ATOM 796 C C . TYR A 1 102 ? -8.409 17.027 0.705 1 81.45 102 TYR A C 1
ATOM 798 O O . TYR A 1 102 ? -8.887 16.321 1.596 1 81.45 102 TYR A O 1
ATOM 806 N N . ALA A 1 103 ? -8.516 18.401 0.598 1 83.72 103 ALA A N 1
ATOM 807 C CA . ALA A 1 103 ? -9.322 19.107 1.59 1 83.72 103 ALA A CA 1
ATOM 808 C C . ALA A 1 103 ? -8.992 18.632 3.002 1 83.72 103 ALA A C 1
ATOM 810 O O . ALA A 1 103 ? -9.888 18.252 3.761 1 83.72 103 ALA A O 1
ATOM 811 N N . LEU A 1 104 ? -7.781 18.788 3.322 1 88.3 104 LEU A N 1
ATOM 812 C CA . LEU A 1 104 ? -7.276 18.239 4.576 1 88.3 104 LEU A CA 1
ATOM 813 C C . LEU A 1 104 ? -7.362 19.271 5.695 1 88.3 104 LEU A C 1
ATOM 815 O O . LEU A 1 104 ? -7.029 20.441 5.494 1 88.3 104 LEU A O 1
ATOM 819 N N . HIS A 1 105 ? -7.938 18.869 6.823 1 89.39 105 HIS A N 1
ATOM 820 C CA . HIS A 1 105 ? -8.002 19.692 8.026 1 89.39 105 HIS A CA 1
ATOM 821 C C . HIS A 1 105 ? -7.598 18.895 9.261 1 89.39 105 HIS A C 1
ATOM 823 O O . HIS A 1 105 ? -8.243 17.902 9.604 1 89.39 105 HIS A O 1
ATOM 829 N N . VAL A 1 106 ? -6.47 19.43 9.913 1 91.61 106 VAL A N 1
ATOM 830 C CA . VAL A 1 106 ? -6 18.62 11.032 1 91.61 106 VAL A CA 1
ATOM 831 C C . VAL A 1 106 ? -5.515 19.528 12.16 1 91.61 106 VAL A C 1
ATOM 833 O O . VAL A 1 106 ? -4.996 20.617 11.907 1 91.61 106 VAL A O 1
ATOM 836 N N . GLN A 1 107 ? -5.737 19.005 13.373 1 90.92 107 GLN A N 1
ATOM 837 C CA . GLN A 1 107 ? -5.21 19.605 14.594 1 90.92 107 GLN A CA 1
ATOM 838 C C . GLN A 1 107 ? -4.911 18.54 15.645 1 90.92 107 GLN A C 1
ATOM 840 O O . GLN A 1 107 ? -5.772 18.209 16.463 1 90.92 107 GLN A O 1
ATOM 845 N N . PRO A 1 108 ? -3.646 18.09 15.615 1 91.27 108 PRO A N 1
ATOM 846 C CA . PRO A 1 108 ? -3.325 16.943 16.468 1 91.27 108 PRO A CA 1
ATOM 847 C C . PRO A 1 108 ? -3.202 17.32 17.943 1 91.27 108 PRO A C 1
ATOM 849 O O . PRO A 1 108 ? -3.32 16.457 18.817 1 91.27 108 PRO A O 1
ATOM 852 N N . PHE A 1 109 ? -2.961 18.603 18.222 1 91.69 109 PHE A N 1
ATOM 853 C CA . PHE A 1 109 ? -2.73 19.005 19.604 1 91.69 109 PHE A CA 1
ATOM 854 C C . PHE A 1 109 ? -3.535 20.252 19.948 1 91.69 109 PHE A C 1
ATOM 856 O O . PHE A 1 109 ? -3.932 21.006 19.057 1 91.69 109 PHE A O 1
ATOM 863 N N . GLY A 1 110 ? -3.734 20.378 21.295 1 88.72 110 GLY A N 1
ATOM 864 C CA . GLY A 1 110 ? -4.27 21.627 21.813 1 88.72 110 GLY A CA 1
ATOM 865 C C . GLY A 1 110 ? -5.711 21.871 21.408 1 88.72 110 GLY A C 1
ATOM 866 O O . GLY A 1 110 ? -6.106 23.012 21.158 1 88.72 110 GLY A O 1
ATOM 867 N N . VAL A 1 111 ? -6.41 20.84 21.208 1 85.58 111 VAL A N 1
ATOM 868 C CA . VAL A 1 111 ? -7.817 21 20.855 1 85.58 111 VAL A CA 1
ATOM 869 C C . VAL A 1 111 ? -8.625 21.356 22.101 1 85.58 111 VAL A C 1
ATOM 871 O O . VAL A 1 111 ? -8.488 20.71 23.143 1 85.58 111 VAL A O 1
ATOM 874 N N . THR A 1 112 ? -9.246 22.464 22 1 80.37 112 THR A N 1
ATOM 875 C CA . THR A 1 112 ? -10.125 22.903 23.078 1 80.37 112 THR A CA 1
ATOM 876 C C . THR A 1 112 ? -11.589 22.774 22.669 1 80.37 112 THR A C 1
ATOM 878 O O . THR A 1 112 ? -12.017 23.371 21.679 1 80.37 112 THR A O 1
ATOM 881 N N . GLY A 1 113 ? -12.475 22.44 23.714 1 75.28 113 GLY A N 1
ATOM 882 C CA . GLY A 1 113 ? -13.89 22.342 23.392 1 75.28 113 GLY A CA 1
ATOM 883 C C . GLY A 1 113 ? -14.159 21.585 22.105 1 75.28 113 GLY A C 1
ATOM 884 O O . GLY A 1 113 ? -13.259 20.945 21.556 1 75.28 113 GLY A O 1
ATOM 885 N N . ASP A 1 114 ? -14.126 20.54 21.182 1 79 114 ASP A N 1
ATOM 886 C CA . ASP A 1 114 ? -14.368 19.756 19.975 1 79 114 ASP A CA 1
ATOM 887 C C . ASP A 1 114 ? -14.294 20.632 18.726 1 79 114 ASP A C 1
ATOM 889 O O . ASP A 1 114 ? -14.985 20.373 17.739 1 79 114 ASP A O 1
ATOM 893 N N . LYS A 1 115 ? -13.551 21.686 18.835 1 85.26 115 LYS A N 1
ATOM 894 C CA . LYS A 1 115 ? -13.441 22.585 17.69 1 85.26 115 LYS A CA 1
ATOM 895 C C . LYS A 1 115 ? -11.983 22.786 17.288 1 85.26 115 LYS A C 1
ATOM 897 O O . LYS A 1 115 ? -11.091 22.771 18.138 1 85.26 115 LYS A O 1
ATOM 902 N N . PHE A 1 116 ? -11.86 22.95 16.056 1 89.77 116 PHE A N 1
ATOM 903 C CA . PHE A 1 116 ? -10.545 23.299 15.53 1 89.77 116 PHE A CA 1
ATOM 904 C C . PHE A 1 116 ? -10.154 24.712 15.944 1 89.77 116 PHE A C 1
ATOM 906 O O . PHE A 1 116 ? -11.002 25.605 16 1 89.77 116 PHE A O 1
ATOM 913 N N . GLY A 1 117 ? -8.891 24.871 16.236 1 90.91 117 GLY A N 1
ATOM 914 C CA . GLY A 1 117 ? -8.366 26.224 16.336 1 90.91 117 GLY A CA 1
ATOM 915 C C . GLY A 1 117 ? -8.325 26.947 15.003 1 90.91 117 GLY A C 1
ATOM 916 O O . GLY A 1 117 ? -8.791 26.422 13.991 1 90.91 117 GLY A O 1
ATOM 917 N N . SER A 1 118 ? -7.878 28.184 15.065 1 92.7 118 SER A N 1
ATOM 918 C CA . SER A 1 118 ? -7.745 28.943 13.826 1 92.7 118 SER A CA 1
ATOM 919 C C . SER A 1 118 ? -6.922 28.178 12.795 1 92.7 118 SER A C 1
ATOM 921 O O . SER A 1 118 ? -5.881 27.606 13.124 1 92.7 118 SER A O 1
ATOM 923 N N . ALA A 1 119 ? -7.395 28.17 11.59 1 91.64 119 ALA A N 1
ATOM 924 C CA . ALA A 1 119 ? -6.757 27.392 10.531 1 91.64 119 ALA A CA 1
ATOM 925 C C . ALA A 1 119 ? -5.635 28.186 9.867 1 91.64 119 ALA A C 1
ATOM 927 O O . ALA A 1 119 ? -5.819 29.352 9.511 1 91.64 119 ALA A O 1
ATOM 928 N N . LEU A 1 120 ? -4.503 27.596 9.827 1 91.25 120 LEU A N 1
ATOM 929 C CA . LEU A 1 120 ? -3.421 28.088 8.98 1 91.25 120 LEU A CA 1
ATOM 930 C C . LEU A 1 120 ? -3.387 27.339 7.652 1 91.25 120 LEU A C 1
ATOM 932 O O . LEU A 1 120 ? -3.238 26.115 7.628 1 91.25 120 LEU A O 1
ATOM 936 N N . GLU A 1 121 ? -3.474 28.024 6.587 1 88.88 121 GLU A N 1
ATOM 937 C CA . GLU A 1 121 ? -3.565 27.413 5.264 1 88.88 121 GLU A CA 1
ATOM 938 C C . GLU A 1 121 ? -2.184 27.05 4.727 1 88.88 121 GLU A C 1
ATOM 940 O O . GLU A 1 121 ? -1.21 27.766 4.97 1 88.88 121 GLU A O 1
ATOM 945 N N . CYS A 1 122 ? -2.202 26.022 3.918 1 88.17 122 CYS A N 1
ATOM 946 C CA . CYS A 1 122 ? -0.934 25.553 3.371 1 88.17 122 CYS A CA 1
ATOM 947 C C . CYS A 1 122 ? -0.484 26.428 2.207 1 88.17 122 CYS A C 1
ATOM 949 O O . CYS A 1 122 ? -1.26 27.239 1.699 1 88.17 122 CYS A O 1
ATOM 951 N N . LEU A 1 123 ? 0.795 26.267 1.791 1 83.54 123 LEU A N 1
ATOM 952 C CA . LEU A 1 123 ? 1.429 27.127 0.798 1 83.54 123 LEU A CA 1
ATOM 953 C C . LEU A 1 123 ? 0.806 26.92 -0.578 1 83.54 123 LEU A C 1
ATOM 955 O O . LEU A 1 123 ? 0.803 27.834 -1.406 1 83.54 123 LEU A O 1
ATOM 959 N N . LEU A 1 124 ? 0.326 25.739 -0.833 1 83.57 124 LEU A N 1
ATOM 960 C CA . LEU A 1 124 ? -0.247 25.407 -2.132 1 83.57 124 LEU A CA 1
ATOM 961 C C . LEU A 1 124 ? -1.551 26.164 -2.36 1 83.57 124 LEU A C 1
ATOM 963 O O . LEU A 1 124 ? -1.948 26.396 -3.505 1 83.57 124 LEU A O 1
ATOM 967 N N . ASP A 1 125 ? -2.176 26.464 -1.336 1 84.01 125 ASP A N 1
ATOM 968 C CA . ASP A 1 125 ? -3.45 27.171 -1.429 1 84.01 125 ASP A CA 1
ATOM 969 C C . ASP A 1 125 ? -3.233 28.673 -1.594 1 84.01 125 ASP A C 1
ATOM 971 O O . ASP A 1 125 ? -4.127 29.388 -2.051 1 84.01 125 ASP A O 1
ATOM 975 N N . GLU A 1 126 ? -2.064 29.157 -1.113 1 71.33 126 GLU A N 1
ATOM 976 C CA . GLU A 1 126 ? -1.776 30.588 -1.133 1 71.33 126 GLU A CA 1
ATOM 977 C C . GLU A 1 126 ? -1.641 31.104 -2.563 1 71.33 126 GLU A C 1
ATOM 979 O O . GLU A 1 126 ? -2 32.247 -2.852 1 71.33 126 GLU A O 1
ATOM 984 N N . ASP A 1 127 ? -0.908 30.282 -3.453 1 63.06 127 ASP A N 1
ATOM 985 C CA . ASP A 1 127 ? -0.707 30.801 -4.803 1 63.06 127 ASP A CA 1
ATOM 986 C C . ASP A 1 127 ? -2.031 31.244 -5.423 1 63.06 127 ASP A C 1
ATOM 988 O O . ASP A 1 127 ? -2.088 32.262 -6.116 1 63.06 127 ASP A O 1
ATOM 992 N N . ASP A 1 128 ? -2.996 30.566 -5.138 1 57.89 128 ASP A N 1
ATOM 993 C CA . ASP A 1 128 ? -4.25 30.978 -5.759 1 57.89 128 ASP A CA 1
ATOM 994 C C . ASP A 1 128 ? -4.725 32.318 -5.203 1 57.89 128 ASP A C 1
ATOM 996 O O . ASP A 1 128 ? -5.449 33.054 -5.876 1 57.89 128 ASP A O 1
ATOM 1000 N N . LEU A 1 129 ? -4.104 32.63 -4.011 1 59.56 129 LEU A N 1
ATOM 1001 C CA . LEU A 1 129 ? -4.594 33.871 -3.42 1 59.56 129 LEU A CA 1
ATOM 1002 C C . LEU A 1 129 ? -3.628 35.02 -3.69 1 59.56 129 LEU A C 1
ATOM 1004 O O . LEU A 1 129 ? -3.978 36.187 -3.502 1 59.56 129 LEU A O 1
ATOM 1008 N N . ILE A 1 130 ? -2.422 34.648 -4.079 1 60.91 130 ILE A N 1
ATOM 1009 C CA . ILE A 1 130 ? -1.42 35.677 -4.338 1 60.91 130 ILE A CA 1
ATOM 1010 C C . ILE A 1 130 ? -1.806 36.472 -5.583 1 60.91 130 ILE A C 1
ATOM 1012 O O . ILE A 1 130 ? -1.66 37.696 -5.615 1 60.91 130 ILE A O 1
ATOM 1016 N N . ILE A 1 131 ? -2.472 35.753 -6.489 1 61.16 131 ILE A N 1
ATOM 1017 C CA . ILE A 1 131 ? -2.768 36.454 -7.734 1 61.16 131 ILE A CA 1
ATOM 1018 C C . ILE A 1 131 ? -3.77 37.575 -7.469 1 61.16 131 ILE A C 1
ATOM 1020 O O . ILE A 1 131 ? -3.514 38.735 -7.799 1 61.16 131 ILE A O 1
ATOM 1024 N N . PRO A 1 132 ? -4.906 37.306 -6.856 1 61.82 132 PRO A N 1
ATOM 1025 C CA . PRO A 1 132 ? -5.823 38.425 -6.63 1 61.82 132 PRO A CA 1
ATOM 1026 C C . PRO A 1 132 ? -5.232 39.497 -5.717 1 61.82 132 PRO A C 1
ATOM 1028 O O . PRO A 1 132 ? -5.506 40.687 -5.899 1 61.82 132 PRO A O 1
ATOM 1031 N N . ILE A 1 133 ? -4.342 39.08 -4.884 1 63.45 133 ILE A N 1
ATOM 1032 C CA . ILE A 1 133 ? -3.763 40.028 -3.939 1 63.45 133 ILE A CA 1
ATOM 1033 C C . ILE A 1 133 ? -2.745 40.913 -4.654 1 63.45 133 ILE A C 1
ATOM 1035 O O . ILE A 1 133 ? -2.714 42.128 -4.444 1 63.45 133 ILE A O 1
ATOM 1039 N N . VAL A 1 134 ? -1.922 40.224 -5.449 1 70.58 134 VAL A N 1
ATOM 1040 C CA . VAL A 1 134 ? -0.936 40.996 -6.198 1 70.58 134 VAL A CA 1
ATOM 1041 C C . VAL A 1 134 ? -1.645 41.926 -7.179 1 70.58 134 VAL A C 1
ATOM 1043 O O . VAL A 1 134 ? -1.291 43.102 -7.296 1 70.58 134 VAL A O 1
ATOM 1046 N N . VAL A 1 135 ? -2.641 41.295 -7.841 1 75.37 135 VAL A N 1
ATOM 1047 C CA . VAL A 1 135 ? -3.39 42.109 -8.792 1 75.37 135 VAL A CA 1
ATOM 1048 C C . VAL A 1 135 ? -4.073 43.262 -8.06 1 75.37 135 VAL A C 1
ATOM 1050 O O . VAL A 1 135 ? -4.021 44.409 -8.51 1 75.37 135 VAL A O 1
ATOM 1053 N N . GLY A 1 136 ? -4.632 42.875 -6.886 1 78.13 136 GLY A N 1
ATOM 1054 C CA . GLY A 1 136 ? -5.282 43.904 -6.091 1 78.13 136 GLY A CA 1
ATOM 1055 C C . GLY A 1 136 ? -4.319 44.953 -5.569 1 78.13 136 GLY A C 1
ATOM 1056 O O . GLY A 1 136 ? -4.611 46.15 -5.617 1 78.13 136 GLY A O 1
ATOM 1057 N N . ALA A 1 137 ? -3.189 44.543 -5.157 1 81.6 137 ALA A N 1
ATOM 1058 C CA . ALA A 1 137 ? -2.165 45.466 -4.675 1 81.6 137 ALA A CA 1
ATOM 1059 C C . ALA A 1 137 ? -1.607 46.312 -5.816 1 81.6 137 ALA A C 1
ATOM 1061 O O . ALA A 1 137 ? -1.356 47.507 -5.645 1 81.6 137 ALA A O 1
ATOM 1062 N N . ALA A 1 138 ? -1.454 45.709 -6.993 1 83.4 138 ALA A N 1
ATOM 1063 C CA . ALA A 1 138 ? -0.984 46.453 -8.159 1 83.4 138 ALA A CA 1
ATO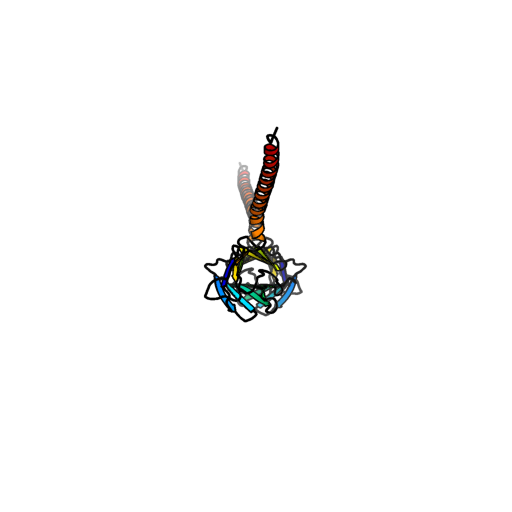M 1064 C C . ALA A 1 138 ? -1.989 47.527 -8.566 1 83.4 138 ALA A C 1
ATOM 1066 O O . ALA A 1 138 ? -1.61 48.665 -8.852 1 83.4 138 ALA A O 1
ATOM 1067 N N . LEU A 1 139 ? -3.259 47.183 -8.62 1 83.66 139 LEU A N 1
ATOM 1068 C CA . LEU A 1 139 ? -4.31 48.132 -8.97 1 83.66 139 LEU A CA 1
ATOM 1069 C C . LEU A 1 139 ? -4.414 49.238 -7.925 1 83.66 139 LEU A C 1
ATOM 1071 O O . LEU A 1 139 ? -4.571 50.412 -8.27 1 83.66 139 LEU A O 1
ATOM 1075 N N . ALA A 1 140 ? -4.191 48.862 -6.625 1 85.53 140 ALA A N 1
ATOM 1076 C CA . ALA A 1 140 ? -4.213 49.853 -5.552 1 85.53 140 ALA A CA 1
ATOM 1077 C C . ALA A 1 140 ? -3.02 50.8 -5.655 1 85.53 140 ALA A C 1
ATOM 1079 O O . ALA A 1 140 ? -3.16 52.008 -5.453 1 85.53 140 ALA A O 1
ATOM 1080 N N . GLY A 1 141 ? -1.912 50.177 -6.046 1 85.08 141 GLY A N 1
ATOM 1081 C CA . GLY A 1 141 ? -0.733 51.003 -6.251 1 85.08 141 GLY A CA 1
ATOM 1082 C C . GLY A 1 141 ? -0.882 51.983 -7.399 1 85.08 141 GLY A C 1
ATOM 1083 O O . GLY A 1 141 ? -0.509 53.151 -7.277 1 85.08 141 GLY A O 1
ATOM 1084 N N . LEU A 1 142 ? -1.431 51.467 -8.54 1 87.1 142 LEU A N 1
ATOM 1085 C CA . LEU A 1 142 ? -1.676 52.326 -9.693 1 87.1 142 LEU A CA 1
ATOM 1086 C C . LEU A 1 142 ? -2.643 53.45 -9.338 1 87.1 142 LEU A C 1
ATOM 1088 O O . LEU A 1 142 ? -2.424 54.605 -9.712 1 87.1 142 LEU A O 1
ATOM 1092 N N . VAL A 1 143 ? -3.664 53.193 -8.659 1 87.33 143 VAL A N 1
ATOM 1093 C CA . VAL A 1 143 ? -4.645 54.188 -8.238 1 87.33 143 VAL A CA 1
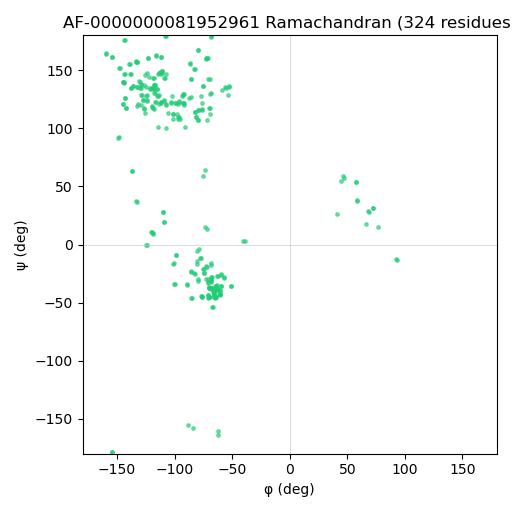ATOM 1094 C C . VAL A 1 143 ? -3.98 55.212 -7.32 1 87.33 143 VAL A C 1
ATOM 1096 O O . VAL A 1 143 ? -4.236 56.413 -7.432 1 87.33 143 VAL A O 1
ATOM 1099 N N . LEU A 1 144 ? -3.085 54.78 -6.452 1 87.7 144 LEU A N 1
ATOM 1100 C CA . LEU A 1 144 ? -2.384 55.657 -5.52 1 87.7 144 LEU A CA 1
ATOM 1101 C C . LEU A 1 144 ? -1.463 56.618 -6.264 1 87.7 144 LEU A C 1
ATOM 1103 O O . LEU A 1 144 ? -1.371 57.795 -5.91 1 87.7 144 LEU A O 1
ATOM 1107 N N . VAL A 1 145 ? -0.826 56.15 -7.221 1 88.1 145 VAL A N 1
ATOM 1108 C CA . VAL A 1 145 ? 0.07 56.982 -8.017 1 88.1 145 VAL A CA 1
ATOM 1109 C C . VAL A 1 145 ? -0.737 58.038 -8.769 1 88.1 145 VAL A C 1
ATOM 1111 O O . VAL A 1 145 ? -0.346 59.206 -8.822 1 88.1 145 VAL A O 1
ATOM 1114 N N . VAL A 1 146 ? -1.861 57.661 -9.393 1 88.31 146 VAL A N 1
ATOM 1115 C CA . VAL A 1 146 ? -2.709 58.599 -10.121 1 88.31 146 VAL A CA 1
ATOM 1116 C C . VAL A 1 146 ? -3.278 59.637 -9.157 1 88.31 146 VAL A C 1
ATOM 1118 O O . VAL A 1 146 ? -3.298 60.832 -9.462 1 88.31 146 VAL A O 1
ATOM 1121 N N . LEU A 1 147 ? -3.653 59.294 -7.974 1 86.13 147 LEU A N 1
ATOM 1122 C CA . LEU A 1 147 ? -4.227 60.187 -6.973 1 86.13 147 LEU A CA 1
ATOM 1123 C C . LEU A 1 147 ? -3.19 61.193 -6.483 1 86.13 147 LEU A C 1
ATOM 1125 O O . LEU A 1 147 ? -3.494 62.377 -6.325 1 86.13 147 LEU A O 1
ATOM 1129 N N . LEU A 1 148 ? -2.026 60.831 -6.346 1 86.21 148 LEU A N 1
ATOM 1130 C CA . LEU A 1 148 ? -0.94 61.705 -5.916 1 86.21 148 LEU A CA 1
ATOM 1131 C C . LEU A 1 148 ? -0.594 62.718 -7.003 1 86.21 148 LEU A C 1
ATOM 1133 O O . LEU A 1 148 ? -0.366 63.894 -6.711 1 86.21 148 LEU A O 1
ATOM 1137 N N . ALA A 1 149 ? -0.49 62.292 -8.213 1 85.63 149 ALA A N 1
ATOM 1138 C CA . ALA A 1 149 ? -0.224 63.177 -9.344 1 85.63 149 ALA A CA 1
ATOM 1139 C C . ALA A 1 149 ? -1.317 64.233 -9.484 1 85.63 149 ALA A C 1
ATOM 1141 O O . ALA A 1 149 ? -1.03 65.4 -9.759 1 85.63 149 ALA A O 1
ATOM 1142 N N . TYR A 1 150 ? -2.503 63.87 -9.199 1 85.8 150 TYR A N 1
ATOM 1143 C CA . TYR A 1 150 ? -3.625 64.799 -9.282 1 85.8 150 TYR A CA 1
ATOM 1144 C C . TYR A 1 150 ? -3.549 65.847 -8.179 1 85.8 150 TYR A C 1
ATOM 1146 O O . TYR A 1 150 ? -3.781 67.033 -8.424 1 85.8 150 TYR A O 1
ATOM 1154 N N . LEU A 1 151 ? -3.139 65.567 -7.031 1 83.08 151 LEU A N 1
ATOM 1155 C CA . LEU A 1 151 ? -3.034 66.445 -5.871 1 83.08 151 LEU A CA 1
ATOM 1156 C C . LEU A 1 151 ? -1.908 67.457 -6.054 1 83.08 151 LEU A C 1
ATOM 1158 O O . LEU A 1 151 ? -2.05 68.625 -5.686 1 83.08 151 LEU A O 1
ATOM 1162 N N . ILE A 1 152 ? -0.88 67.136 -6.717 1 83.53 152 ILE A N 1
ATOM 1163 C CA . ILE A 1 152 ? 0.259 68.012 -6.971 1 83.53 152 ILE A CA 1
ATOM 1164 C C . ILE A 1 152 ? -0.099 69.02 -8.062 1 83.53 152 ILE A C 1
ATOM 1166 O O . ILE A 1 152 ? 0.232 70.203 -7.955 1 83.53 152 ILE A O 1
ATOM 1170 N N . GLY A 1 153 ? -0.729 68.585 -9.131 1 74.21 153 GLY A N 1
ATOM 1171 C CA . GLY A 1 153 ? -1.131 69.471 -10.212 1 74.21 153 GLY A CA 1
ATOM 1172 C C . GLY A 1 153 ? -2.154 70.506 -9.785 1 74.21 153 GLY A C 1
ATOM 1173 O O . GLY A 1 153 ? -2.136 71.64 -10.268 1 74.21 153 GLY A O 1
ATOM 1174 N N . ARG A 1 154 ? -3.025 70.258 -8.982 1 71.73 154 ARG A N 1
ATOM 1175 C CA . ARG A 1 154 ? -4.057 71.17 -8.5 1 71.73 154 ARG A CA 1
ATOM 1176 C C . ARG A 1 154 ? -3.461 72.239 -7.59 1 71.73 154 ARG A C 1
ATOM 1178 O O . ARG A 1 154 ? -3.908 73.388 -7.599 1 71.73 154 ARG A O 1
ATOM 1185 N N . LYS A 1 155 ? -2.504 72.018 -6.947 1 67.01 155 LYS A N 1
ATOM 1186 C CA . LYS A 1 155 ? -1.861 73.024 -6.107 1 67.01 155 LYS A CA 1
ATOM 1187 C C . LYS A 1 155 ? -1.128 74.061 -6.954 1 67.01 155 LYS A C 1
ATOM 1189 O O . LYS A 1 155 ? -1.037 75.229 -6.572 1 67.01 155 LYS A O 1
ATOM 1194 N N . ARG A 1 156 ? -0.827 73.773 -8.193 1 65.34 156 ARG A N 1
ATOM 1195 C CA . ARG A 1 156 ? -0.079 74.731 -9 1 65.34 156 ARG A CA 1
ATOM 1196 C C . ARG A 1 156 ? -1.013 75.745 -9.652 1 65.34 156 ARG A C 1
ATOM 1198 O O . ARG A 1 156 ? -0.602 76.865 -9.962 1 65.34 156 ARG A O 1
ATOM 1205 N N . SER A 1 157 ? -2.228 75.492 -9.857 1 58.74 157 SER A N 1
ATOM 1206 C CA . SER A 1 157 ? -3.036 76.432 -10.627 1 58.74 157 SER A CA 1
ATOM 1207 C C . SER A 1 157 ? -3.471 77.617 -9.77 1 58.74 157 SER A C 1
ATOM 1209 O O . SER A 1 157 ? -3.884 78.652 -10.297 1 58.74 157 SER A O 1
ATOM 1211 N N . HIS A 1 158 ? -3.66 77.459 -8.602 1 54.31 158 HIS A N 1
ATOM 1212 C CA . HIS A 1 158 ? -4.287 78.579 -7.911 1 54.31 158 HIS A CA 1
ATOM 1213 C C . HIS A 1 158 ? -3.276 79.683 -7.618 1 54.31 158 HIS A C 1
ATOM 1215 O O . HIS A 1 158 ? -3.644 80.754 -7.132 1 54.31 158 HIS A O 1
ATOM 1221 N N . ALA A 1 159 ? -2.01 79.47 -7.929 1 52.1 159 ALA A N 1
ATOM 1222 C CA . ALA A 1 159 ? -1.146 80.553 -7.468 1 52.1 159 ALA A CA 1
ATOM 1223 C C . ALA A 1 159 ? -1.196 81.74 -8.425 1 52.1 159 ALA A C 1
ATOM 1225 O O . ALA A 1 159 ? -0.582 82.778 -8.168 1 52.1 159 ALA A O 1
ATOM 1226 N N . GLY A 1 160 ? -1.729 81.468 -9.722 1 49.83 160 GLY A N 1
ATOM 1227 C CA . GLY A 1 160 ? -1.488 82.613 -10.586 1 49.83 160 GLY A CA 1
ATOM 1228 C C . GLY A 1 160 ? -2.332 83.821 -10.226 1 49.83 160 GLY A C 1
ATOM 1229 O O . GLY A 1 160 ? -2.059 84.933 -10.681 1 49.83 160 GLY A O 1
ATOM 1230 N N . TYR A 1 161 ? -3.622 83.61 -9.996 1 49.49 161 TYR A N 1
ATOM 1231 C CA . TYR A 1 161 ? -4.423 84.824 -10.116 1 49.49 161 TYR A CA 1
ATOM 1232 C C . TYR A 1 161 ? -4.172 85.761 -8.94 1 49.49 161 TYR A C 1
ATOM 1234 O O . TYR A 1 161 ? -5.071 86.492 -8.518 1 49.49 161 TYR A O 1
ATOM 1242 N N . GLN A 1 162 ? -3.171 85.548 -8.184 1 43.27 162 GLN A N 1
ATOM 1243 C CA . GLN A 1 162 ? -3.159 86.539 -7.113 1 43.27 162 GLN A CA 1
ATOM 1244 C C . GLN A 1 162 ? -2.992 87.95 -7.671 1 43.27 162 GLN A C 1
ATOM 1246 O O . GLN A 1 162 ? -2.573 88.124 -8.817 1 43.27 162 GLN A O 1
ATOM 1251 N N . THR A 1 163 ? -2.531 89.028 -6.811 1 45.61 163 THR A N 1
ATOM 1252 C CA . THR A 1 163 ? -2.685 90.459 -6.574 1 45.61 163 THR A CA 1
ATOM 1253 C C . THR A 1 163 ? -1.935 91.266 -7.63 1 45.61 163 THR A C 1
ATOM 1255 O O . THR A 1 163 ? -0.704 91.233 -7.684 1 45.61 163 THR A O 1
ATOM 1258 N N . ILE A 1 164 ? -2.256 91.105 -8.99 1 32.78 164 ILE A N 1
ATOM 1259 C CA . ILE A 1 164 ? -1.983 92.458 -9.462 1 32.78 164 ILE A CA 1
ATOM 1260 C C . ILE A 1 164 ? -3.015 93.424 -8.886 1 32.78 164 ILE A C 1
ATOM 1262 O O . ILE A 1 164 ? -4.217 93.149 -8.916 1 32.78 164 ILE A O 1
ATOM 1266 N N . MET B 1 1 ? 11.845 -29.979 -0.458 1 41.18 1 MET B N 1
ATOM 1267 C CA . MET B 1 1 ? 11.078 -28.819 -0.013 1 41.18 1 MET B CA 1
ATOM 1268 C C . MET B 1 1 ? 11.308 -27.628 -0.938 1 41.18 1 MET B C 1
ATOM 1270 O O . MET B 1 1 ? 10.375 -26.881 -1.239 1 41.18 1 MET B O 1
ATOM 1274 N N . GLY B 1 2 ? 11.551 -27.134 -2.323 1 54.5 2 GLY B N 1
ATOM 1275 C CA . GLY B 1 2 ? 12.309 -25.901 -2.184 1 54.5 2 GLY B CA 1
ATOM 1276 C C . GLY B 1 2 ? 11.665 -24.722 -2.888 1 54.5 2 GLY B C 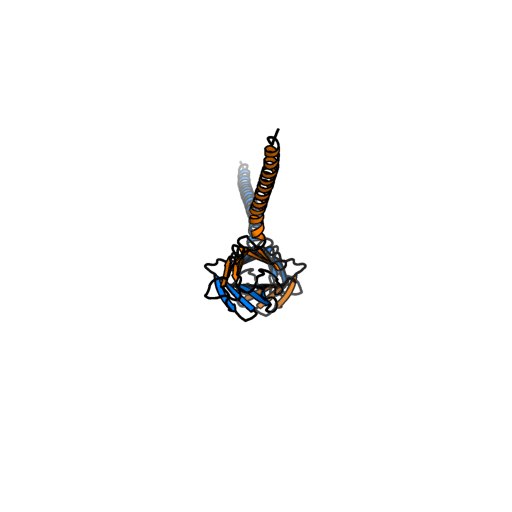1
ATOM 1277 O O . GLY B 1 2 ? 10.816 -24.903 -3.763 1 54.5 2 GLY B O 1
ATOM 1278 N N . LEU B 1 3 ? 11.676 -23.442 -2.493 1 62.19 3 LEU B N 1
ATOM 1279 C CA . LEU B 1 3 ? 10.953 -22.253 -2.929 1 62.19 3 LEU B CA 1
ATOM 1280 C C . LEU B 1 3 ? 11.728 -21.514 -4.015 1 62.19 3 LEU B C 1
ATOM 1282 O O . LEU B 1 3 ? 12.896 -21.169 -3.824 1 62.19 3 LEU B O 1
ATOM 1286 N N . GLN B 1 4 ? 11.743 -21.389 -5.05 1 64.62 4 GLN B N 1
ATOM 1287 C CA . GLN B 1 4 ? 12.2 -20.54 -6.145 1 64.62 4 GLN B CA 1
ATOM 1288 C C . GLN B 1 4 ? 11.07 -19.657 -6.666 1 64.62 4 GLN B C 1
ATOM 1290 O O . GLN B 1 4 ? 10.028 -20.16 -7.091 1 64.62 4 GLN B O 1
ATOM 1295 N N . ILE B 1 5 ? 11.15 -18.367 -6.378 1 62.4 5 ILE B N 1
ATOM 1296 C CA . ILE B 1 5 ? 10.114 -17.444 -6.831 1 62.4 5 ILE B CA 1
ATOM 1297 C C . ILE B 1 5 ? 10.75 -16.301 -7.619 1 62.4 5 ILE B C 1
ATOM 1299 O O . ILE B 1 5 ? 11.72 -15.69 -7.164 1 62.4 5 ILE B O 1
ATOM 1303 N N . ASN B 1 6 ? 10.456 -16.28 -8.879 1 64.12 6 ASN B N 1
ATOM 1304 C CA . ASN B 1 6 ? 10.787 -15.085 -9.647 1 64.12 6 ASN B CA 1
ATOM 1305 C C . ASN B 1 6 ? 9.539 -14.279 -9.997 1 64.12 6 ASN B C 1
ATOM 1307 O O . ASN B 1 6 ? 8.696 -14.738 -10.77 1 64.12 6 ASN B O 1
ATOM 1311 N N . ILE B 1 7 ? 9.272 -13.234 -9.258 1 59.02 7 ILE B N 1
ATOM 1312 C CA . ILE B 1 7 ? 8.069 -12.443 -9.491 1 59.02 7 ILE B CA 1
ATOM 1313 C C . ILE B 1 7 ? 8.455 -11.02 -9.887 1 59.02 7 ILE B C 1
ATOM 1315 O O . ILE B 1 7 ? 9.329 -10.411 -9.264 1 59.02 7 ILE B O 1
ATOM 1319 N N . SER B 1 8 ? 8.11 -10.64 -11.046 1 60.84 8 SER B N 1
ATOM 1320 C CA . SER B 1 8 ? 8.218 -9.228 -11.397 1 60.84 8 SER B CA 1
ATOM 1321 C C . SER B 1 8 ? 6.892 -8.504 -11.191 1 60.84 8 SER B C 1
ATOM 1323 O O . SER B 1 8 ? 5.838 -9.003 -11.588 1 60.84 8 SER B O 1
ATOM 1325 N N . PHE B 1 9 ? 6.785 -7.698 -10.222 1 56.31 9 PHE B N 1
ATOM 1326 C CA . PHE B 1 9 ? 5.559 -6.965 -9.928 1 56.31 9 PHE B CA 1
ATOM 1327 C C . PHE B 1 9 ? 5.619 -5.556 -10.507 1 56.31 9 PHE B C 1
ATOM 1329 O O . PHE B 1 9 ? 6.689 -4.946 -10.561 1 56.31 9 PHE B O 1
ATOM 1336 N N . THR B 1 10 ? 4.658 -5.284 -11.372 1 53.12 10 THR B N 1
ATOM 1337 C CA . THR B 1 10 ? 4.516 -3.884 -11.757 1 53.12 10 THR B CA 1
ATOM 1338 C C . THR B 1 10 ? 3.667 -3.127 -10.739 1 53.12 10 THR B C 1
ATOM 1340 O O . THR B 1 10 ? 3.065 -3.734 -9.851 1 53.12 10 THR B O 1
ATOM 1343 N N . SER B 1 11 ? 2.96 -1.939 -10.923 1 53.94 11 SER B N 1
ATOM 1344 C CA . SER B 1 11 ? 2.46 -0.724 -10.288 1 53.94 11 SER B CA 1
ATOM 1345 C C . SER B 1 11 ? 1.299 -1.029 -9.347 1 53.94 11 SER B C 1
ATOM 1347 O O . SER B 1 11 ? 0.45 -1.87 -9.652 1 53.94 11 SER B O 1
ATOM 1349 N N . LEU B 1 12 ? 1.541 -0.954 -8.13 1 55.55 12 LEU B N 1
ATOM 1350 C CA . LEU B 1 12 ? 0.42 -0.93 -7.198 1 55.55 12 LEU B CA 1
ATOM 1351 C C . LEU B 1 12 ? -0.571 0.168 -7.567 1 55.55 12 LEU B C 1
ATOM 1353 O O . LEU B 1 12 ? -0.177 1.22 -8.076 1 55.55 12 LEU B O 1
ATOM 1357 N N . ARG B 1 13 ? -1.883 -0.194 -7.676 1 57.74 13 ARG B N 1
ATOM 1358 C CA . ARG B 1 13 ? -2.982 0.684 -8.068 1 57.74 13 ARG B CA 1
ATOM 1359 C C . ARG B 1 13 ? -3.319 1.669 -6.954 1 57.74 13 ARG B C 1
ATOM 1361 O O . ARG B 1 13 ? -3.019 1.419 -5.784 1 57.74 13 ARG B O 1
ATOM 1368 N N . VAL B 1 14 ? -3.994 2.673 -7.492 1 61.9 14 VAL B N 1
ATOM 1369 C CA . VAL B 1 14 ? -4.512 3.749 -6.653 1 61.9 14 VAL B CA 1
ATOM 1370 C C . VAL B 1 14 ? -5.661 3.227 -5.794 1 61.9 14 VAL B C 1
ATOM 1372 O O . VAL B 1 14 ? -6.541 2.517 -6.288 1 61.9 14 VAL B O 1
ATOM 1375 N N . VAL B 1 15 ? -5.425 3.282 -4.493 1 63.17 15 VAL B N 1
ATOM 1376 C CA . VAL B 1 15 ? -6.503 2.911 -3.583 1 63.17 15 VAL B CA 1
ATOM 1377 C C . VAL B 1 15 ? -7.129 4.169 -2.983 1 63.17 15 VAL B C 1
ATOM 1379 O O . VAL B 1 15 ? -6.419 5.043 -2.479 1 63.17 15 VAL B O 1
ATOM 1382 N N . ASN B 1 16 ? -8.429 4.281 -3.208 1 65.71 16 ASN B N 1
ATOM 1383 C CA . ASN B 1 16 ? -9.184 5.376 -2.607 1 65.71 16 ASN B CA 1
ATOM 1384 C C . ASN B 1 16 ? -9.783 4.972 -1.263 1 65.71 16 ASN B C 1
ATOM 1386 O O . ASN B 1 16 ? -10.349 3.885 -1.132 1 65.71 16 ASN B O 1
ATOM 1390 N N . ILE B 1 17 ? -9.439 5.668 -0.283 1 68.13 17 ILE B N 1
ATOM 1391 C CA . ILE B 1 17 ? -10.047 5.416 1.019 1 68.13 17 ILE B CA 1
ATOM 1392 C C . ILE B 1 17 ? -11.403 6.115 1.1 1 68.13 17 ILE B C 1
ATOM 1394 O O . ILE B 1 17 ? -11.494 7.33 0.909 1 68.13 17 ILE B O 1
ATOM 1398 N N . ASN B 1 18 ? -12.415 5.325 1.175 1 66.44 18 ASN B N 1
ATOM 1399 C CA . ASN B 1 18 ? -13.769 5.83 1.376 1 66.44 18 ASN B CA 1
ATOM 1400 C C . ASN B 1 18 ? -14.027 6.175 2.84 1 66.44 18 ASN B C 1
ATOM 1402 O O . ASN B 1 18 ? -14.037 5.29 3.698 1 66.44 18 ASN B O 1
ATOM 1406 N N . PRO B 1 19 ? -14.251 7.471 3.067 1 67.05 19 PRO B N 1
ATOM 1407 C CA . PRO B 1 19 ? -14.456 7.879 4.459 1 67.05 19 PRO B CA 1
ATOM 1408 C C . PRO B 1 19 ? -15.647 7.179 5.11 1 67.05 19 PRO B C 1
ATOM 1410 O O . PRO B 1 19 ? -15.658 6.976 6.327 1 67.05 19 PRO B O 1
ATOM 1413 N N . ASN B 1 20 ? -16.601 6.763 4.245 1 68.37 20 ASN B N 1
ATOM 1414 C CA . ASN B 1 20 ? -17.804 6.152 4.799 1 68.37 20 ASN B CA 1
ATOM 1415 C C . ASN B 1 20 ? -17.556 4.706 5.221 1 68.37 20 ASN B C 1
ATOM 1417 O O . ASN B 1 20 ? -18.331 4.138 5.992 1 68.37 20 ASN B O 1
ATOM 1421 N N . GLU B 1 21 ? -16.434 4.122 4.843 1 72.38 21 GLU B N 1
ATOM 1422 C CA . GLU B 1 21 ? -16.138 2.732 5.176 1 72.38 21 GLU B CA 1
ATOM 1423 C C . GLU B 1 21 ? -14.876 2.625 6.027 1 72.38 21 GLU B C 1
ATOM 1425 O O . GLU B 1 21 ? -14.304 1.542 6.165 1 72.38 21 GLU B O 1
ATOM 1430 N N . THR B 1 22 ? -14.488 3.721 6.424 1 78.33 22 THR B N 1
ATOM 1431 C CA . THR B 1 22 ? -13.244 3.747 7.184 1 78.33 22 THR B CA 1
ATOM 1432 C C . THR B 1 22 ? -13.503 4.15 8.633 1 78.33 22 THR B C 1
ATOM 1434 O O . THR B 1 22 ? -14.203 5.131 8.894 1 78.33 22 THR B O 1
ATOM 1437 N N . SER B 1 23 ? -13.136 3.285 9.496 1 85.53 23 SER B N 1
ATOM 1438 C CA . SER B 1 23 ? -13.198 3.631 10.912 1 85.53 23 SER B CA 1
ATOM 1439 C C . SER B 1 23 ? -11.934 4.357 11.36 1 85.53 23 SER B C 1
ATOM 1441 O O . SER B 1 23 ? -10.843 4.084 10.855 1 85.53 23 SER B O 1
ATOM 1443 N N . SER B 1 24 ? -12.146 5.354 12.253 1 85.37 24 SER B N 1
ATOM 1444 C CA . SER B 1 24 ? -11.004 6.124 12.736 1 85.37 24 SER B CA 1
ATOM 1445 C C . SER B 1 24 ? -10.857 6.004 14.249 1 85.37 24 SER B C 1
ATOM 1447 O O . SER B 1 24 ? -11.852 5.89 14.968 1 85.37 24 SER B O 1
ATOM 1449 N N . SER B 1 25 ? -9.646 5.767 14.632 1 87.46 25 SER B N 1
ATOM 1450 C CA . SER B 1 25 ? -9.274 5.821 16.042 1 87.46 25 SER B CA 1
ATOM 1451 C C . SER B 1 25 ? -7.996 6.628 16.246 1 87.46 25 SER B C 1
ATOM 1453 O O . SER B 1 25 ? -7.28 6.92 15.286 1 87.46 25 SER B O 1
ATOM 1455 N N . GLY B 1 26 ? -7.873 7.116 17.464 1 86.8 26 GLY B N 1
ATOM 1456 C CA . GLY B 1 26 ? -6.685 7.916 17.718 1 86.8 26 GLY B CA 1
ATOM 1457 C C . GLY B 1 26 ? -6.346 8.027 19.193 1 86.8 26 GLY B C 1
ATOM 1458 O O . GLY B 1 26 ? -7.052 7.478 20.041 1 86.8 26 GLY B O 1
ATOM 1459 N N . SER B 1 27 ? -5.144 8.463 19.402 1 89.02 27 SER B N 1
ATOM 1460 C CA . SER B 1 27 ? -4.653 8.729 20.75 1 89.02 27 SER B CA 1
ATOM 1461 C C . SER B 1 27 ? -3.838 10.017 20.797 1 89.02 27 SER B C 1
ATOM 1463 O O . SER B 1 27 ? -3.201 10.391 19.811 1 89.02 27 SER B O 1
ATOM 1465 N N . CYS B 1 28 ? -3.966 10.705 22.005 1 87.5 28 CYS B N 1
ATOM 1466 C CA . CYS B 1 28 ? -3.22 11.944 22.193 1 87.5 28 CYS B CA 1
ATOM 1467 C C . CYS B 1 28 ? -2.386 11.891 23.467 1 87.5 28 CYS B C 1
ATOM 1469 O O . CYS B 1 28 ? -2.888 11.515 24.528 1 87.5 28 CYS B O 1
ATOM 1471 N N . ASP B 1 29 ? -1.178 11.98 23.229 1 88.57 29 ASP B N 1
ATOM 1472 C CA . ASP B 1 29 ? -0.254 12.19 24.34 1 88.57 29 ASP B CA 1
ATOM 1473 C C . ASP B 1 29 ? 0.308 13.61 24.325 1 88.57 29 ASP B C 1
ATOM 1475 O O . ASP B 1 29 ? -0.1 14.436 23.506 1 88.57 29 ASP B O 1
ATOM 1479 N N . ARG B 1 30 ? 1.155 13.922 25.304 1 88.07 30 ARG B N 1
ATOM 1480 C CA . ARG B 1 30 ? 1.688 15.273 25.44 1 88.07 30 ARG B CA 1
ATOM 1481 C C . ARG B 1 30 ? 2.471 15.681 24.197 1 88.07 30 ARG B C 1
ATOM 1483 O O . ARG B 1 30 ? 2.368 16.821 23.738 1 88.07 30 ARG B O 1
ATOM 1490 N N . GLU B 1 31 ? 3.234 14.735 23.634 1 94.72 31 GLU B N 1
ATOM 1491 C CA . GLU B 1 31 ? 4.103 15.106 22.521 1 94.72 31 GLU B CA 1
ATOM 1492 C C . GLU B 1 31 ? 3.83 14.239 21.295 1 94.72 31 GLU B C 1
ATOM 1494 O O . GLU B 1 31 ? 4.515 14.361 20.277 1 94.72 31 GLU B O 1
ATOM 1499 N N . THR B 1 32 ? 2.909 13.342 21.428 1 95.31 32 THR B N 1
ATOM 1500 C CA . THR B 1 32 ? 2.627 12.453 20.307 1 95.31 32 THR B CA 1
ATOM 1501 C C . THR B 1 32 ? 1.124 12.251 20.142 1 95.31 32 THR B C 1
ATOM 1503 O O . THR B 1 32 ? 0.402 12.089 21.128 1 95.31 32 THR B O 1
ATOM 1506 N N . ALA B 1 33 ? 0.692 12.348 18.917 1 93.65 33 ALA B N 1
ATOM 1507 C CA . ALA B 1 33 ? -0.695 12.058 18.563 1 93.65 33 ALA B CA 1
ATOM 1508 C C . ALA B 1 33 ? -0.77 11.077 17.396 1 93.65 33 ALA B C 1
ATOM 1510 O O . ALA B 1 33 ? -0.002 11.184 16.437 1 93.65 33 ALA B O 1
ATOM 1511 N N . THR B 1 34 ? -1.688 10.117 17.536 1 94.18 34 THR B N 1
ATOM 1512 C CA . THR B 1 34 ? -1.789 9.091 16.505 1 94.18 34 THR B CA 1
ATOM 1513 C C . THR B 1 34 ? -3.213 9.007 15.963 1 94.18 34 THR B C 1
ATOM 1515 O O . THR B 1 34 ? -4.179 9.134 16.719 1 94.18 34 THR B O 1
ATOM 1518 N N . LEU B 1 35 ? -3.359 8.913 14.672 1 91.11 35 LEU B N 1
ATOM 1519 C CA . LEU B 1 35 ? -4.609 8.619 13.98 1 91.11 35 LEU B CA 1
ATOM 1520 C C . LEU B 1 35 ? -4.519 7.29 13.237 1 91.11 35 LEU B C 1
ATOM 1522 O O . LEU B 1 35 ? -3.582 7.067 12.468 1 91.11 35 LEU B O 1
ATOM 1526 N N . ILE B 1 36 ? -5.436 6.419 13.588 1 90.22 36 ILE B N 1
ATOM 1527 C CA . ILE B 1 36 ? -5.487 5.121 12.924 1 90.22 36 ILE B CA 1
ATOM 1528 C C . ILE B 1 36 ? -6.754 5.023 12.078 1 90.22 36 ILE B C 1
ATOM 1530 O O . ILE B 1 36 ? -7.862 5.225 12.582 1 90.22 36 ILE B O 1
ATOM 1534 N N . LEU B 1 37 ? -6.511 4.775 10.796 1 86.45 37 LEU B N 1
ATOM 1535 C CA . LEU B 1 37 ? -7.624 4.542 9.882 1 86.45 37 LEU B CA 1
ATOM 1536 C C . LEU B 1 37 ? -7.676 3.081 9.449 1 86.45 37 LEU B C 1
ATOM 1538 O O . LEU B 1 37 ? -6.665 2.52 9.019 1 86.45 37 LEU B O 1
ATOM 1542 N N . ASN B 1 38 ? -8.773 2.489 9.674 1 85.7 38 ASN B N 1
ATOM 1543 C CA . ASN B 1 38 ? -8.984 1.097 9.293 1 85.7 38 ASN B CA 1
ATOM 1544 C C . ASN B 1 38 ? -10.137 0.955 8.303 1 85.7 38 ASN B C 1
ATOM 1546 O O . ASN B 1 38 ? -11.256 1.388 8.581 1 85.7 38 ASN B O 1
ATOM 1550 N N . SER B 1 39 ? -9.702 0.46 7.183 1 75.08 39 SER B N 1
ATOM 1551 C CA . SER B 1 39 ? -10.785 0.117 6.267 1 75.08 39 SER B CA 1
ATOM 1552 C C . SER B 1 39 ? -11.209 -1.338 6.432 1 75.08 39 SER B C 1
ATOM 1554 O O . SER B 1 39 ? -10.389 -2.194 6.775 1 75.08 39 SER B O 1
ATOM 1556 N N . GLY B 1 40 ? -12.462 -1.601 6.736 1 68.28 40 GLY B N 1
ATOM 1557 C CA . GLY B 1 40 ? -12.997 -2.949 6.841 1 68.28 40 GLY B CA 1
ATOM 1558 C C . GLY B 1 40 ? -12.488 -3.879 5.756 1 68.28 40 GLY B C 1
ATOM 1559 O O . GLY B 1 40 ? -12.749 -5.083 5.79 1 68.28 40 GLY B O 1
ATOM 1560 N N . GLN B 1 41 ? -11.642 -3.435 4.933 1 68.3 41 GLN B N 1
ATOM 1561 C CA . GLN B 1 41 ? -11.176 -4.221 3.795 1 68.3 41 GLN B CA 1
ATOM 1562 C C . GLN B 1 41 ? -9.723 -4.648 3.979 1 68.3 41 GLN B C 1
ATOM 1564 O O . GLN B 1 41 ? -8.981 -4.781 3.004 1 68.3 41 GLN B O 1
ATOM 1569 N N . LYS B 1 42 ? -9.299 -4.78 5.231 1 79.47 42 LYS B N 1
ATOM 1570 C CA . LYS B 1 42 ? -7.987 -5.299 5.605 1 79.47 42 LYS B CA 1
ATOM 1571 C C . LYS B 1 42 ? -6.887 -4.288 5.296 1 79.47 42 LYS B C 1
ATOM 1573 O O . LYS B 1 42 ? -5.838 -4.649 4.759 1 79.47 42 LYS B O 1
ATOM 1578 N N . MET B 1 43 ? -7.243 -3.061 5.391 1 82.5 43 MET B N 1
ATOM 1579 C CA . MET B 1 43 ? -6.291 -1.972 5.192 1 82.5 43 MET B CA 1
ATOM 1580 C C . MET B 1 43 ? -6.216 -1.083 6.429 1 82.5 43 MET B C 1
ATOM 1582 O O . MET B 1 43 ? -7.237 -0.8 7.058 1 82.5 43 MET B O 1
ATOM 1586 N N . GLU B 1 44 ? -4.981 -0.771 6.797 1 87.3 44 GLU B N 1
ATOM 1587 C CA . GLU B 1 44 ? -4.774 0.111 7.942 1 87.3 44 GLU B CA 1
ATOM 1588 C C . GLU B 1 44 ? -3.76 1.204 7.62 1 87.3 44 GLU B C 1
ATOM 1590 O O . GLU B 1 44 ? -2.724 0.937 7.008 1 87.3 44 GLU B O 1
ATOM 1595 N N . LEU B 1 45 ? -4.135 2.404 8.036 1 88.7 45 LEU B N 1
ATOM 1596 C CA . LEU B 1 45 ? -3.269 3.567 7.872 1 88.7 45 LEU B CA 1
ATOM 1597 C C . LEU B 1 45 ? -3.08 4.295 9.198 1 88.7 45 LEU B C 1
ATOM 1599 O O . LEU B 1 45 ? -4.057 4.683 9.843 1 88.7 45 LEU B O 1
ATOM 1603 N N . ASN B 1 46 ? -1.801 4.448 9.571 1 92.82 46 ASN B N 1
ATOM 1604 C CA . ASN B 1 46 ? -1.468 5.095 10.835 1 92.82 46 ASN B CA 1
ATOM 1605 C C . ASN B 1 46 ? -0.666 6.375 10.616 1 92.82 46 ASN B C 1
ATOM 1607 O O . ASN B 1 46 ? 0.351 6.364 9.92 1 92.82 46 ASN B O 1
ATOM 1611 N N . PHE B 1 47 ? -1.118 7.393 11.26 1 93.17 47 PHE B N 1
ATOM 1612 C CA . PHE B 1 47 ? -0.416 8.671 11.263 1 93.17 47 PHE B CA 1
ATOM 1613 C C . PHE B 1 47 ? 0.066 9.02 12.666 1 93.17 47 PHE B C 1
ATOM 1615 O O . PHE B 1 47 ? -0.686 8.896 13.635 1 93.17 47 PHE B O 1
ATOM 1622 N N . THR B 1 48 ? 1.278 9.441 12.776 1 96.64 48 THR B N 1
ATOM 1623 C CA . THR B 1 48 ? 1.803 9.91 14.054 1 96.64 48 THR B CA 1
ATOM 1624 C C . THR B 1 48 ? 2.356 11.326 13.925 1 96.64 48 THR B C 1
ATOM 1626 O O . THR B 1 48 ? 3.217 11.588 13.082 1 96.64 48 THR B O 1
ATOM 1629 N N . PHE B 1 49 ? 1.896 12.117 14.784 1 96.15 49 PHE B N 1
ATOM 1630 C CA . PHE B 1 49 ? 2.354 13.5 14.847 1 96.15 49 PHE B CA 1
ATOM 1631 C C . PHE B 1 49 ? 3.222 13.727 16.079 1 96.15 49 PHE B C 1
ATOM 1633 O O . PHE B 1 49 ? 2.949 13.175 17.147 1 96.15 49 PHE B O 1
ATOM 1640 N N . PHE B 1 50 ? 4.206 14.545 15.887 1 97.37 50 PHE B N 1
ATOM 1641 C CA . PHE B 1 50 ? 5.082 14.931 16.987 1 97.37 50 PHE B CA 1
ATOM 1642 C C . PHE B 1 50 ? 4.986 16.429 17.255 1 97.37 50 PHE B C 1
ATOM 1644 O O . PHE B 1 50 ? 4.945 17.23 16.32 1 97.37 50 PHE B O 1
ATOM 1651 N N . LEU B 1 51 ? 4.929 16.749 18.551 1 96.78 51 LEU B N 1
ATOM 1652 C CA . LEU B 1 51 ? 4.945 18.141 18.988 1 96.78 51 LEU B C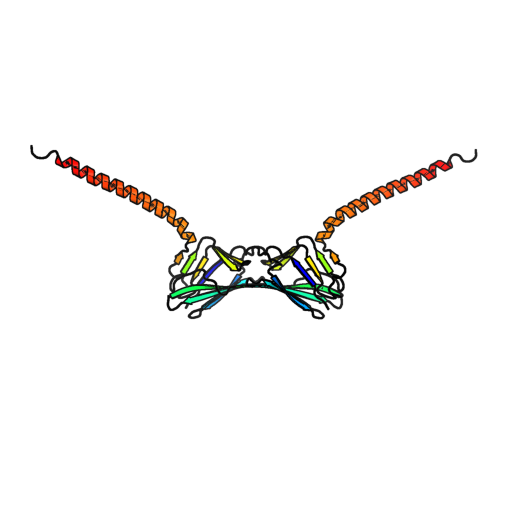A 1
ATOM 1653 C C . LEU B 1 51 ? 6.284 18.495 19.627 1 96.78 51 LEU B C 1
ATOM 1655 O O . LEU B 1 51 ? 6.731 17.82 20.557 1 96.78 51 LEU B O 1
ATOM 1659 N N . ASN B 1 52 ? 6.914 19.432 19.064 1 96.68 52 ASN B N 1
ATOM 1660 C CA . ASN B 1 52 ? 8.065 20.034 19.728 1 96.68 52 ASN B CA 1
ATOM 1661 C C . ASN B 1 52 ? 7.636 21.069 20.764 1 96.68 52 ASN B C 1
ATOM 1663 O O . ASN B 1 52 ? 7.227 22.177 20.41 1 96.68 52 ASN B O 1
ATOM 1667 N N . THR B 1 53 ? 7.805 20.769 22.003 1 93.85 53 THR B N 1
ATOM 1668 C CA . THR B 1 53 ? 7.283 21.605 23.078 1 93.85 53 THR B CA 1
ATOM 1669 C C . THR B 1 53 ? 8.125 22.867 23.239 1 93.85 53 THR B C 1
ATOM 1671 O O . THR B 1 53 ? 7.655 23.867 23.786 1 93.85 53 THR B O 1
ATOM 1674 N N . THR B 1 54 ? 9.342 22.792 22.821 1 95.2 54 THR B N 1
ATOM 1675 C CA . THR B 1 54 ? 10.209 23.961 22.904 1 95.2 54 THR B CA 1
ATOM 1676 C C . THR B 1 54 ? 9.789 25.02 21.888 1 95.2 54 THR B C 1
ATOM 1678 O O . THR B 1 54 ? 9.628 26.192 22.236 1 95.2 54 THR B O 1
ATOM 1681 N N . SER B 1 55 ? 9.476 24.622 20.67 1 95.99 55 SER B N 1
ATOM 1682 C CA . SER B 1 55 ? 9.112 25.565 19.617 1 95.99 55 SER B CA 1
ATOM 1683 C C . SER B 1 55 ? 7.598 25.657 19.458 1 95.99 55 SER B C 1
ATOM 1685 O O . SER B 1 55 ? 7.096 26.524 18.738 1 95.99 55 SER B O 1
ATOM 1687 N N . ASN B 1 56 ? 6.843 24.761 20.145 1 95.78 56 ASN B N 1
ATOM 1688 C CA . ASN B 1 56 ? 5.39 24.691 20.029 1 95.78 56 ASN B CA 1
ATOM 1689 C C . ASN B 1 56 ? 4.954 24.439 18.589 1 95.78 56 ASN B C 1
ATOM 1691 O O . ASN B 1 56 ? 3.993 25.045 18.112 1 95.78 56 ASN B O 1
ATOM 1695 N N . LYS B 1 57 ? 5.69 23.624 17.884 1 96.56 57 LYS B N 1
ATOM 1696 C CA . LYS B 1 57 ? 5.383 23.241 16.51 1 96.56 57 LYS B CA 1
ATOM 1697 C C . LYS B 1 57 ? 5.156 21.736 16.396 1 96.56 57 LYS B C 1
ATOM 1699 O O . LYS B 1 57 ? 5.826 20.95 17.068 1 96.56 57 LYS B O 1
ATOM 1704 N N . PHE B 1 58 ? 4.21 21.411 15.525 1 96.2 58 PHE B N 1
ATOM 1705 C CA . PHE B 1 58 ? 3.991 19.988 15.294 1 96.2 58 PHE B CA 1
ATOM 1706 C C . PHE B 1 58 ? 4.157 19.648 13.817 1 96.2 58 PHE B C 1
ATOM 1708 O O . PHE B 1 58 ? 4.155 20.539 12.966 1 96.2 58 PHE B O 1
ATOM 1715 N N . HIS B 1 59 ? 4.378 18.348 13.595 1 96.97 59 HIS B N 1
ATOM 1716 C CA . HIS B 1 59 ? 4.463 17.846 12.228 1 96.97 59 HIS B CA 1
ATOM 1717 C C . HIS B 1 59 ? 4.084 16.37 12.159 1 96.97 59 HIS B C 1
ATOM 1719 O O . HIS B 1 59 ? 4.114 15.669 13.172 1 96.97 59 HIS B O 1
ATOM 1725 N N . LEU B 1 60 ? 3.758 15.946 10.967 1 96.53 60 LEU B N 1
ATOM 1726 C CA . LEU B 1 60 ? 3.57 14.524 10.701 1 96.53 60 LEU B CA 1
ATOM 1727 C C . LEU B 1 60 ? 4.912 13.806 10.607 1 96.53 60 LEU B C 1
ATOM 1729 O O . LEU B 1 60 ? 5.69 14.053 9.683 1 96.53 60 LEU B O 1
ATOM 1733 N N . ASN B 1 61 ? 5.105 12.939 11.502 1 97.45 61 ASN B N 1
ATOM 1734 C CA . ASN B 1 61 ? 6.408 12.295 11.634 1 97.45 61 ASN B CA 1
ATOM 1735 C C . ASN B 1 61 ? 6.418 10.912 10.987 1 97.45 61 ASN B C 1
ATOM 1737 O O . ASN B 1 61 ? 7.455 10.455 10.504 1 97.45 61 ASN B O 1
ATOM 1741 N N . SER B 1 62 ? 5.293 10.313 11.083 1 96.33 62 SER B N 1
ATOM 1742 C CA . SER B 1 62 ? 5.306 8.921 10.644 1 96.33 62 SER B CA 1
ATOM 1743 C C . SER B 1 62 ? 3.997 8.545 9.959 1 96.33 62 SER B C 1
ATOM 1745 O O . SER B 1 62 ? 2.92 8.953 10.4 1 96.33 62 SER B O 1
ATOM 1747 N N . VAL B 1 63 ? 4.152 7.795 8.918 1 92.48 63 VAL B N 1
ATOM 1748 C CA . VAL B 1 63 ? 3.021 7.146 8.262 1 92.48 63 VAL B CA 1
ATOM 1749 C C . VAL B 1 63 ? 3.309 5.656 8.089 1 92.48 63 VAL B C 1
ATOM 1751 O O . VAL B 1 63 ? 4.403 5.274 7.667 1 92.48 63 VAL B O 1
ATOM 1754 N N . ASN B 1 64 ? 2.388 4.843 8.527 1 91.92 64 ASN B N 1
ATOM 1755 C CA . ASN B 1 64 ? 2.457 3.397 8.346 1 91.92 64 ASN B CA 1
ATOM 1756 C C . ASN B 1 64 ? 1.22 2.862 7.629 1 91.92 64 ASN B C 1
ATOM 1758 O O . ASN B 1 64 ? 0.093 3.096 8.068 1 91.92 64 ASN B O 1
ATOM 1762 N N . PHE B 1 65 ? 1.536 2.188 6.541 1 86.83 65 PHE B N 1
ATOM 1763 C CA . PHE B 1 65 ? 0.451 1.579 5.781 1 86.83 65 PHE B CA 1
ATOM 1764 C C . PHE B 1 65 ? 0.602 0.063 5.741 1 86.83 65 PHE B C 1
ATOM 1766 O O . PHE B 1 65 ? 1.712 -0.452 5.589 1 86.83 65 PHE B O 1
ATOM 1773 N N . SER B 1 66 ? -0.523 -0.59 5.923 1 88.17 66 SER B N 1
ATOM 1774 C CA . SER B 1 66 ? -0.499 -2.042 5.775 1 88.17 66 SER B CA 1
ATOM 1775 C C . SER B 1 66 ? -1.799 -2.557 5.166 1 88.17 66 SER B C 1
ATOM 1777 O O . SER B 1 66 ? -2.869 -1.997 5.408 1 88.17 66 SER B O 1
ATOM 1779 N N . SER B 1 67 ? -1.699 -3.493 4.313 1 86.31 67 SER B N 1
ATOM 1780 C CA . SER B 1 67 ? -2.807 -4.248 3.738 1 86.31 67 SER B CA 1
ATOM 1781 C C . SER B 1 67 ? -2.496 -5.741 3.697 1 86.31 67 SER B C 1
ATOM 1783 O O . SER B 1 67 ? -1.367 -6.137 3.4 1 86.31 67 SER B O 1
ATOM 1785 N N . HIS B 1 68 ? -3.52 -6.517 4.08 1 89.68 68 HIS B N 1
ATOM 1786 C CA . HIS B 1 68 ? -3.268 -7.953 4.114 1 89.68 68 HIS B CA 1
ATOM 1787 C C . HIS B 1 68 ? -4.529 -8.742 3.783 1 89.68 68 HIS B C 1
ATOM 1789 O O . HIS B 1 68 ? -5.643 -8.246 3.965 1 89.68 68 HIS B O 1
ATOM 1795 N N . ASN B 1 69 ? -4.31 -9.921 3.227 1 92.77 69 ASN B N 1
ATOM 1796 C CA . ASN B 1 69 ? -5.353 -10.91 2.976 1 92.77 69 ASN B CA 1
ATOM 1797 C C . ASN B 1 69 ? -4.832 -12.333 3.16 1 92.77 69 ASN B C 1
ATOM 1799 O O . ASN B 1 69 ? -3.875 -12.738 2.498 1 92.77 69 ASN B O 1
ATOM 1803 N N . ASP B 1 70 ? -5.475 -13.043 4.075 1 94.44 70 ASP B N 1
ATOM 1804 C CA . ASP B 1 70 ? -4.991 -14.38 4.404 1 94.44 70 ASP B CA 1
ATOM 1805 C C . ASP B 1 70 ? -5.943 -15.453 3.882 1 94.44 70 ASP B C 1
ATOM 1807 O O . ASP B 1 70 ? -5.96 -16.576 4.39 1 94.44 70 ASP B O 1
ATOM 1811 N N . SER B 1 71 ? -6.758 -15.116 2.958 1 94.87 71 SER B N 1
ATOM 1812 C CA . SER B 1 71 ? -7.738 -16.064 2.436 1 94.87 71 SER B CA 1
ATOM 1813 C C . SER B 1 71 ? -7.755 -16.059 0.911 1 94.87 71 SER B C 1
ATOM 1815 O O . SER B 1 71 ? -8.818 -16.165 0.297 1 94.87 71 SER B O 1
ATOM 1817 N N . LEU B 1 72 ? -6.63 -15.911 0.367 1 95.42 72 LEU B N 1
ATOM 1818 C CA . LEU B 1 72 ? -6.523 -15.86 -1.087 1 95.42 72 LEU B CA 1
ATOM 1819 C C . LEU B 1 72 ? -6.388 -17.262 -1.671 1 95.42 72 LEU B C 1
ATOM 1821 O O . LEU B 1 72 ? -6.066 -18.211 -0.952 1 95.42 72 LEU B O 1
ATOM 1825 N N . ASP B 1 73 ? -6.787 -17.38 -2.936 1 96.46 73 ASP B N 1
ATOM 1826 C CA . ASP B 1 73 ? -6.635 -18.617 -3.695 1 96.46 73 ASP B CA 1
ATOM 1827 C C . ASP B 1 73 ? -6.135 -18.336 -5.11 1 96.46 73 ASP B C 1
ATOM 1829 O O . ASP B 1 73 ? -6.819 -18.643 -6.088 1 96.46 73 ASP B O 1
ATOM 1833 N N . TYR B 1 74 ? -4.93 -17.798 -5.148 1 94.58 74 TYR B N 1
ATOM 1834 C CA . TYR B 1 74 ? -4.308 -17.454 -6.422 1 94.58 74 TYR B CA 1
ATOM 1835 C C . TYR B 1 74 ? -3.112 -18.354 -6.707 1 94.58 74 TYR B C 1
ATOM 1837 O O . TYR B 1 74 ? -2.659 -19.091 -5.828 1 94.58 74 TYR B O 1
ATOM 1845 N N . LEU B 1 75 ? -2.688 -18.392 -8.084 1 92.86 75 LEU B N 1
ATOM 1846 C CA . LEU B 1 75 ? -1.466 -19.073 -8.498 1 92.86 75 LEU B CA 1
ATOM 1847 C C . LEU B 1 75 ? -1.498 -20.542 -8.09 1 92.86 75 LEU B C 1
ATOM 1849 O O . LEU B 1 75 ? -0.552 -21.04 -7.475 1 92.86 75 LEU B O 1
ATOM 1853 N N . ARG B 1 76 ? -2.522 -21.139 -8.498 1 95.02 76 ARG B N 1
ATOM 1854 C CA . ARG B 1 76 ? -2.74 -22.546 -8.177 1 95.02 76 ARG B CA 1
ATOM 1855 C C . ARG B 1 76 ? -1.848 -23.446 -9.026 1 95.02 76 ARG B C 1
ATOM 1857 O O . ARG B 1 76 ? -1.672 -23.203 -10.222 1 95.02 76 ARG B O 1
ATOM 1864 N N . GLY B 1 77 ? -1.297 -24.413 -8.304 1 94.27 77 GLY B N 1
ATOM 1865 C CA . GLY B 1 77 ? -0.476 -25.391 -8.999 1 94.27 77 GLY B CA 1
ATOM 1866 C C . GLY B 1 77 ? -0.415 -26.731 -8.291 1 94.27 77 GLY B C 1
ATOM 1867 O O . GLY B 1 77 ? -1.103 -26.941 -7.289 1 94.27 77 GLY B O 1
ATOM 1868 N N . SER B 1 78 ? 0.357 -27.631 -8.892 1 94.54 78 SER B N 1
ATOM 1869 C CA . SER B 1 78 ? 0.517 -28.98 -8.357 1 94.54 78 SER B CA 1
ATOM 1870 C C . SER B 1 78 ? 1.948 -29.222 -7.888 1 94.54 78 SER B C 1
ATOM 1872 O O . SER B 1 78 ? 2.897 -28.707 -8.482 1 94.54 78 SER B O 1
ATOM 1874 N N . LEU B 1 79 ? 1.963 -30.046 -6.83 1 93.48 79 LEU B N 1
ATOM 1875 C CA . LEU B 1 79 ? 3.278 -30.429 -6.328 1 93.48 79 LEU B CA 1
ATOM 1876 C C . LEU B 1 79 ? 4.123 -31.05 -7.435 1 93.48 79 LEU B C 1
ATOM 1878 O O . LEU B 1 79 ? 3.634 -31.885 -8.2 1 93.48 79 LEU B O 1
ATOM 1882 N N . GLY B 1 80 ? 5.378 -30.6 -7.489 1 88.8 80 GLY B N 1
ATOM 1883 C CA . GLY B 1 80 ? 6.27 -31.124 -8.51 1 88.8 80 GLY B CA 1
ATOM 1884 C C . GLY B 1 80 ? 6.288 -30.285 -9.774 1 88.8 80 GLY B C 1
ATOM 1885 O O . GLY B 1 80 ? 7.15 -30.469 -10.636 1 88.8 80 GLY B O 1
ATOM 1886 N N . PHE B 1 81 ? 5.345 -29.377 -9.925 1 92.44 81 PHE B N 1
ATOM 1887 C CA . PHE B 1 81 ? 5.264 -28.497 -11.084 1 92.44 81 PHE B CA 1
ATOM 1888 C C . PHE B 1 81 ? 5.456 -27.042 -10.674 1 92.44 81 PHE B C 1
ATOM 1890 O O . PHE B 1 81 ? 5.409 -26.715 -9.486 1 92.44 81 PHE B O 1
ATOM 1897 N N . SER B 1 82 ? 5.764 -26.236 -11.728 1 92.64 82 SER B N 1
ATOM 1898 C CA . SER B 1 82 ? 5.858 -24.797 -11.505 1 92.64 82 SER B CA 1
ATOM 1899 C C . SER B 1 82 ? 4.715 -24.056 -12.189 1 92.64 82 SER B C 1
ATOM 1901 O O . SER B 1 82 ? 4.136 -24.554 -13.157 1 92.64 82 SER B O 1
ATOM 1903 N N . TYR B 1 83 ? 4.343 -23.008 -11.619 1 92.64 83 TYR B N 1
ATOM 1904 C CA . TYR B 1 83 ? 3.342 -22.119 -12.199 1 92.64 83 TYR B CA 1
ATOM 1905 C C . TYR B 1 83 ? 4.002 -21.014 -13.016 1 92.64 83 TYR B C 1
ATOM 1907 O O . TYR B 1 83 ? 4.912 -20.336 -12.533 1 92.64 83 TYR B O 1
ATOM 1915 N N . MET B 1 84 ? 3.517 -20.888 -14.262 1 90.72 84 MET B N 1
ATOM 1916 C CA . MET B 1 84 ? 4.073 -19.854 -15.13 1 90.72 84 MET B CA 1
ATOM 1917 C C . MET B 1 84 ? 2.963 -19.02 -15.763 1 90.72 84 MET B C 1
ATOM 1919 O O . MET B 1 84 ? 1.953 -19.563 -16.213 1 90.72 84 MET B O 1
ATOM 1923 N N . CYS B 1 85 ? 3.113 -17.724 -15.764 1 87.38 85 CYS B N 1
ATOM 1924 C CA . CYS B 1 85 ? 2.185 -16.795 -16.4 1 87.38 85 CYS B CA 1
ATOM 1925 C C . CYS B 1 85 ? 2.932 -15.64 -17.055 1 87.38 85 CYS B C 1
ATOM 1927 O O . CYS B 1 85 ? 3.535 -14.815 -16.366 1 87.38 85 CYS B O 1
ATOM 1929 N N . ARG B 1 86 ? 2.845 -15.491 -18.284 1 85.01 86 ARG B N 1
ATOM 1930 C CA . ARG B 1 86 ? 3.554 -14.444 -19.013 1 85.01 86 ARG B CA 1
ATOM 1931 C C . ARG B 1 86 ? 2.724 -13.166 -19.082 1 85.01 86 ARG B C 1
ATOM 1933 O O . ARG B 1 86 ? 3.272 -12.062 -19.059 1 85.01 86 ARG B O 1
ATOM 1940 N N . SER B 1 87 ? 1.485 -13.322 -19.175 1 83.89 87 SER B N 1
ATOM 1941 C CA . SER B 1 87 ? 0.572 -12.186 -19.241 1 83.89 87 SER B CA 1
ATOM 1942 C C . SER B 1 87 ? 0.48 -11.472 -17.896 1 83.89 87 SER B C 1
ATOM 1944 O O . SER B 1 87 ? 0.785 -12.057 -16.855 1 83.89 87 SER B O 1
ATOM 1946 N N . GLU B 1 88 ? 0.017 -10.246 -17.99 1 82.36 88 GLU B N 1
ATOM 1947 C CA . GLU B 1 88 ? -0.224 -9.493 -16.763 1 82.36 88 GLU B CA 1
ATOM 1948 C C . GLU B 1 88 ? -1.397 -10.076 -15.979 1 82.36 88 GLU B C 1
ATOM 1950 O O . GLU B 1 88 ? -2.462 -10.331 -16.544 1 82.36 88 GLU B O 1
ATOM 1955 N N . GLN B 1 89 ? -1.102 -10.288 -14.677 1 83.91 89 GLN B N 1
ATOM 1956 C CA . GLN B 1 89 ? -2.156 -10.75 -13.781 1 83.91 89 GLN B CA 1
ATOM 1957 C C . GLN B 1 89 ? -2.414 -9.74 -12.666 1 83.91 89 GLN B C 1
ATOM 1959 O O . GLN B 1 89 ? -1.472 -9.208 -12.074 1 83.91 89 GLN B O 1
ATOM 1964 N N . ILE B 1 90 ? -3.721 -9.518 -12.478 1 82.9 90 ILE B N 1
ATOM 1965 C CA . ILE B 1 90 ? -4.12 -8.661 -11.367 1 82.9 90 ILE B CA 1
ATOM 1966 C C . ILE B 1 90 ? -4.614 -9.519 -10.204 1 82.9 90 ILE B C 1
ATOM 1968 O O . ILE B 1 90 ? -5.639 -10.196 -10.316 1 82.9 90 ILE B O 1
ATOM 1972 N N . LEU B 1 91 ? -3.861 -9.505 -9.139 1 86.98 91 LEU B N 1
ATOM 1973 C CA . LEU B 1 91 ? -4.256 -10.213 -7.926 1 86.98 91 LEU B CA 1
ATOM 1974 C C . LEU B 1 91 ? -4.934 -9.267 -6.94 1 86.98 91 LEU B C 1
ATOM 1976 O O . LEU B 1 91 ? -4.272 -8.428 -6.324 1 86.98 91 LEU B O 1
ATOM 1980 N N . GLU B 1 92 ? -6.19 -9.461 -6.793 1 84.27 92 GLU B N 1
ATOM 1981 C CA . GLU B 1 92 ? -6.946 -8.619 -5.87 1 84.27 92 GLU B CA 1
ATOM 1982 C C . GLU B 1 92 ? -6.758 -9.076 -4.426 1 84.27 92 GLU B C 1
ATOM 1984 O O . GLU B 1 92 ? -7.265 -10.127 -4.031 1 84.27 92 GLU B O 1
ATOM 1989 N N . VAL B 1 93 ? -6.039 -8.319 -3.716 1 85.89 93 VAL B N 1
ATOM 1990 C CA . VAL B 1 93 ? -5.755 -8.687 -2.333 1 85.89 93 VAL B CA 1
ATOM 1991 C C . VAL B 1 93 ? -6.888 -8.21 -1.428 1 85.89 93 VAL B C 1
ATOM 1993 O O . VAL B 1 93 ? -7.344 -8.948 -0.552 1 85.89 93 VAL B O 1
ATOM 1996 N N . SER B 1 94 ? -7.285 -7.019 -1.622 1 81.13 94 SER B N 1
ATOM 1997 C CA . SER B 1 94 ? -8.433 -6.428 -0.943 1 81.13 94 SER B CA 1
ATOM 1998 C C . SER B 1 94 ? -9.202 -5.493 -1.87 1 81.13 94 SER B C 1
ATOM 2000 O O . SER B 1 94 ? -8.865 -5.363 -3.048 1 81.13 94 SER B O 1
ATOM 2002 N N . GLN B 1 95 ? -10.282 -4.966 -1.408 1 72.86 95 GLN B N 1
ATOM 2003 C CA . GLN B 1 95 ? -11.109 -4.085 -2.226 1 72.86 95 GLN B CA 1
ATOM 2004 C C . GLN B 1 95 ? -10.306 -2.891 -2.733 1 72.86 95 GLN B C 1
ATOM 2006 O O . GLN B 1 95 ? -10.546 -2.399 -3.838 1 72.86 95 GLN B O 1
ATOM 2011 N N . ASN B 1 96 ? -9.305 -2.524 -1.942 1 68.47 96 ASN B N 1
ATOM 2012 C CA . ASN B 1 96 ? -8.6 -1.294 -2.287 1 68.47 96 ASN B CA 1
ATOM 2013 C C . ASN B 1 96 ? -7.123 -1.554 -2.567 1 68.47 96 ASN B C 1
ATOM 2015 O O . ASN B 1 96 ? -6.323 -0.618 -2.621 1 68.47 96 ASN B O 1
ATOM 2019 N N . PHE B 1 97 ? -6.811 -2.866 -2.663 1 77.3 97 PHE B N 1
ATOM 2020 C CA . PHE B 1 97 ? -5.407 -3.198 -2.88 1 77.3 97 PHE B CA 1
ATOM 2021 C C . PHE B 1 97 ? -5.273 -4.394 -3.815 1 77.3 97 PHE B C 1
ATOM 2023 O O . PHE B 1 97 ? -5.915 -5.426 -3.608 1 77.3 97 PHE B O 1
ATOM 2030 N N . SER B 1 98 ? -4.494 -4.216 -4.893 1 82.04 98 SER B N 1
ATOM 2031 C CA . SER B 1 98 ? -4.221 -5.298 -5.833 1 82.04 98 SER B CA 1
ATOM 2032 C C . SER B 1 98 ? -2.761 -5.291 -6.275 1 82.04 98 SER B C 1
ATOM 2034 O O . SER B 1 98 ? -2.094 -4.256 -6.215 1 82.04 98 SER B O 1
ATOM 2036 N N . LEU B 1 99 ? -2.322 -6.453 -6.682 1 83.2 99 LEU B N 1
ATOM 2037 C CA . LEU B 1 99 ? -0.975 -6.641 -7.211 1 83.2 99 LEU B CA 1
ATOM 2038 C C . LEU B 1 99 ? -1.019 -7.027 -8.686 1 83.2 99 LEU B C 1
ATOM 2040 O O . LEU B 1 99 ? -1.781 -7.914 -9.077 1 83.2 99 LEU B O 1
ATOM 2044 N N . ASN B 1 100 ? -0.265 -6.268 -9.45 1 81.65 100 ASN B N 1
ATOM 2045 C CA . ASN B 1 100 ? -0.1 -6.646 -10.849 1 81.65 100 ASN B CA 1
ATOM 2046 C C . ASN B 1 100 ? 1.216 -7.385 -11.078 1 81.65 100 ASN B C 1
ATOM 2048 O O . ASN B 1 100 ? 2.291 -6.847 -10.807 1 81.65 100 ASN B O 1
ATOM 2052 N N . THR B 1 101 ? 1.119 -8.572 -11.578 1 83.42 101 THR B N 1
ATOM 2053 C CA . THR B 1 101 ? 2.309 -9.373 -11.841 1 83.42 101 THR B CA 1
ATOM 2054 C C . THR B 1 101 ? 2.514 -9.562 -13.341 1 83.42 101 THR B C 1
ATOM 2056 O O . THR B 1 101 ? 1.548 -9.587 -14.106 1 83.42 101 THR B O 1
ATOM 2059 N N . TYR B 1 102 ? 3.778 -9.613 -13.69 1 80.2 102 TYR B N 1
ATOM 2060 C CA . TYR B 1 102 ? 4.171 -9.86 -15.073 1 80.2 102 TYR B CA 1
ATOM 2061 C C . TYR B 1 102 ? 5.216 -10.966 -15.155 1 80.2 102 TYR B C 1
ATOM 2063 O O . TYR B 1 102 ? 6.128 -11.029 -14.327 1 80.2 102 TYR B O 1
ATOM 2071 N N . ALA B 1 103 ? 5.02 -11.822 -16.226 1 82.93 103 ALA B N 1
ATOM 2072 C CA . ALA B 1 103 ? 6.01 -12.868 -16.464 1 82.93 103 ALA B CA 1
ATOM 2073 C C . ALA B 1 103 ? 6.359 -13.598 -15.17 1 82.93 103 ALA B C 1
ATOM 2075 O O . ALA B 1 103 ? 7.535 -13.724 -14.819 1 82.93 103 ALA B O 1
ATOM 2076 N N . LEU B 1 104 ? 5.376 -14.117 -14.591 1 87.36 104 LEU B N 1
ATOM 2077 C CA . LEU B 1 104 ? 5.524 -14.711 -13.267 1 87.36 104 LEU B CA 1
ATOM 2078 C C . LEU B 1 104 ? 5.853 -16.196 -13.371 1 87.36 104 LEU B C 1
ATOM 2080 O O . LEU B 1 104 ? 5.256 -16.914 -14.177 1 87.36 104 LEU B O 1
ATOM 2084 N N . HIS B 1 105 ? 6.905 -16.604 -12.658 1 88.73 105 HIS B N 1
ATOM 2085 C CA . HIS B 1 105 ? 7.287 -18.008 -12.552 1 88.73 105 HIS B CA 1
ATOM 2086 C C . HIS B 1 105 ? 7.539 -18.402 -11.101 1 88.73 105 HIS B C 1
ATOM 2088 O O . HIS B 1 105 ? 8.41 -17.83 -10.44 1 88.73 105 HIS B O 1
ATOM 2094 N N . VAL B 1 106 ? 6.695 -19.457 -10.665 1 91.06 106 VAL B N 1
ATOM 2095 C CA . VAL B 1 106 ? 6.843 -19.763 -9.246 1 91.06 106 VAL B CA 1
ATOM 2096 C C . VAL B 1 106 ? 6.698 -21.267 -9.024 1 91.06 106 VAL B C 1
ATOM 2098 O O . VAL B 1 106 ? 5.939 -21.935 -9.73 1 91.06 106 VAL B O 1
ATOM 2101 N N . GLN B 1 107 ? 7.466 -21.72 -8.013 1 90.54 107 GLN B N 1
ATOM 2102 C CA . GLN B 1 107 ? 7.376 -23.086 -7.508 1 90.54 107 GLN B CA 1
ATOM 2103 C C . GLN B 1 107 ? 7.72 -23.147 -6.022 1 90.54 107 GLN B C 1
ATOM 2105 O O . GLN B 1 107 ? 8.879 -23.35 -5.656 1 90.54 107 GLN B O 1
ATOM 2110 N N . PRO B 1 108 ? 6.661 -23.023 -5.225 1 90.91 108 PRO B N 1
ATOM 2111 C CA . PRO B 1 108 ? 6.918 -22.895 -3.789 1 90.91 108 PRO B CA 1
ATOM 2112 C C . PRO B 1 108 ? 7.324 -24.217 -3.141 1 90.91 108 PRO B C 1
ATOM 2114 O O . PRO B 1 108 ? 7.931 -24.222 -2.067 1 90.91 108 PRO B O 1
ATOM 2117 N N . PHE B 1 109 ? 6.983 -25.325 -3.788 1 91.15 109 PHE B N 1
ATOM 2118 C CA . PHE B 1 109 ? 7.25 -26.62 -3.172 1 91.15 109 PHE B CA 1
ATOM 2119 C C . PHE B 1 109 ? 7.889 -27.574 -4.174 1 91.15 109 PHE B C 1
ATOM 2121 O O . PHE B 1 109 ? 7.76 -27.389 -5.386 1 91.15 109 PHE B O 1
ATOM 2128 N N . GLY B 1 110 ? 8.588 -28.571 -3.548 1 88.44 110 GLY B N 1
ATOM 2129 C CA . GLY B 1 110 ? 9.059 -29.694 -4.343 1 88.44 110 GLY B CA 1
ATOM 2130 C C . GLY B 1 110 ? 10.159 -29.316 -5.316 1 88.44 110 GLY B C 1
ATOM 2131 O O . GLY B 1 110 ? 10.222 -29.847 -6.427 1 88.44 110 GLY B O 1
ATOM 2132 N N . VAL B 1 111 ? 10.897 -28.334 -4.981 1 84.76 111 VAL B N 1
ATOM 2133 C CA . VAL B 1 111 ? 12.002 -27.942 -5.85 1 84.76 111 VAL B CA 1
ATOM 2134 C C . VAL B 1 111 ? 13.168 -28.911 -5.673 1 84.76 111 VAL B C 1
ATOM 2136 O O . VAL B 1 111 ? 13.559 -29.223 -4.546 1 84.76 111 VAL B O 1
ATOM 2139 N N . THR B 1 112 ? 13.586 -29.389 -6.789 1 80.44 112 THR B N 1
ATOM 2140 C CA . THR B 1 112 ? 14.739 -30.283 -6.795 1 80.44 112 THR B CA 1
ATOM 2141 C C . THR B 1 112 ? 15.912 -29.649 -7.537 1 80.44 112 THR B C 1
ATOM 2143 O O . THR B 1 112 ? 15.784 -29.273 -8.704 1 80.44 112 THR B O 1
ATOM 2146 N N . GLY B 1 113 ? 17.149 -29.556 -6.982 1 77.78 113 GLY B N 1
ATOM 2147 C CA . GLY B 1 113 ? 18.349 -29.1 -7.664 1 77.78 113 GLY B CA 1
ATOM 2148 C C . GLY B 1 113 ? 18.293 -27.635 -8.056 1 77.78 113 GLY B C 1
ATOM 2149 O O . GLY B 1 113 ? 18.881 -27.233 -9.062 1 77.78 113 GLY B O 1
ATOM 2150 N N . ASP B 1 114 ? 17.55 -26.861 -7.605 1 78.56 114 ASP B N 1
ATOM 2151 C CA . ASP B 1 114 ? 17.464 -25.424 -7.846 1 78.56 114 ASP B CA 1
ATOM 2152 C C . ASP B 1 114 ? 16.804 -25.132 -9.192 1 78.56 114 ASP B C 1
ATOM 2154 O O . ASP B 1 114 ? 17.1 -24.118 -9.827 1 78.56 114 ASP B O 1
ATOM 2158 N N . LYS B 1 115 ? 16.2 -26.046 -9.728 1 84.11 115 LYS B N 1
ATOM 2159 C CA . LYS B 1 115 ? 15.506 -25.865 -10.999 1 84.11 115 LYS B CA 1
ATOM 2160 C C . LYS B 1 115 ? 13.994 -25.977 -10.821 1 84.11 115 LYS B C 1
ATOM 2162 O O . LYS B 1 115 ? 13.518 -26.73 -9.97 1 84.11 115 LYS B O 1
ATOM 2167 N N . PHE B 1 116 ? 13.382 -25.248 -11.639 1 88.63 116 PHE B N 1
ATOM 2168 C CA . PHE B 1 116 ? 11.928 -25.343 -11.681 1 88.63 116 PHE B CA 1
ATOM 2169 C C . PHE B 1 116 ? 11.49 -26.672 -12.285 1 88.63 116 PHE B C 1
ATOM 2171 O O . PHE B 1 116 ? 12.124 -27.177 -13.214 1 88.63 116 PHE B O 1
ATOM 2178 N N . GLY B 1 117 ? 10.437 -27.201 -11.731 1 90.16 117 GLY B N 1
ATOM 2179 C CA . GLY B 1 117 ? 9.769 -28.292 -12.422 1 90.16 117 GLY B CA 1
ATOM 2180 C C . GLY B 1 117 ? 9.076 -27.855 -13.699 1 90.16 117 GLY B C 1
ATOM 2181 O O . GLY B 1 117 ? 9.189 -26.698 -14.108 1 90.16 117 GLY B O 1
ATOM 2182 N N . SER B 1 118 ? 8.482 -28.821 -14.35 1 92.36 118 SER B N 1
ATOM 2183 C CA . SER B 1 118 ? 7.738 -28.493 -15.562 1 92.36 118 SER B CA 1
ATOM 2184 C C . SER B 1 118 ? 6.722 -27.386 -15.305 1 92.36 118 SER B C 1
ATOM 2186 O O . SER B 1 118 ? 6.015 -27.408 -14.295 1 92.36 118 SER B O 1
ATOM 2188 N N . ALA B 1 119 ? 6.665 -26.457 -16.213 1 91.04 119 ALA B N 1
ATOM 2189 C CA . ALA B 1 119 ? 5.808 -25.288 -16.035 1 91.04 119 ALA B CA 1
ATOM 2190 C C . ALA B 1 119 ? 4.395 -25.561 -16.545 1 91.04 119 ALA B C 1
ATOM 2192 O O . ALA B 1 119 ? 4.217 -26.08 -17.649 1 91.04 119 ALA B O 1
ATOM 2193 N N . LEU B 1 120 ? 3.46 -25.335 -15.69 1 90.79 120 LEU B N 1
ATOM 2194 C CA . LEU B 1 120 ? 2.064 -25.269 -16.108 1 90.79 120 LEU B CA 1
ATOM 2195 C C . LEU B 1 120 ? 1.637 -23.824 -16.349 1 90.79 120 LEU B C 1
ATOM 2197 O O . LEU B 1 120 ? 1.692 -22.996 -15.437 1 90.79 120 LEU B O 1
ATOM 2201 N N . GLU B 1 121 ? 1.187 -23.523 -17.504 1 88.34 121 GLU B N 1
ATOM 2202 C CA . GLU B 1 121 ? 0.853 -22.154 -17.886 1 88.34 121 GLU B CA 1
ATOM 2203 C C . GLU B 1 121 ? -0.542 -21.771 -17.402 1 88.34 121 GLU B C 1
ATOM 2205 O O . GLU B 1 121 ? -1.448 -22.606 -17.379 1 88.34 121 GLU B O 1
ATOM 2210 N N . CYS B 1 122 ? -0.669 -20.489 -17.155 1 87.78 122 CYS B N 1
ATOM 2211 C CA . CYS B 1 122 ? -1.948 -20.007 -16.644 1 87.78 122 CYS B CA 1
ATOM 2212 C C . CYS B 1 122 ? -2.966 -19.865 -17.769 1 87.78 122 CYS B C 1
ATOM 2214 O O . CYS B 1 122 ? -2.609 -19.927 -18.946 1 87.78 122 CYS B O 1
ATOM 2216 N N . LEU B 1 123 ? -4.258 -19.68 -17.399 1 83.27 123 LEU B N 1
ATOM 2217 C CA . LEU B 1 123 ? -5.374 -19.683 -18.339 1 83.27 123 LEU B CA 1
ATOM 2218 C C . LEU B 1 123 ? -5.317 -18.466 -19.255 1 83.27 123 LEU B C 1
ATOM 2220 O O . LEU B 1 123 ? -5.794 -18.515 -20.391 1 83.27 123 LEU B O 1
ATOM 2224 N N . LEU B 1 124 ? -4.793 -17.391 -18.76 1 82.9 124 LEU B N 1
ATOM 2225 C CA . LEU B 1 124 ? -4.733 -16.15 -19.523 1 82.9 124 LEU B CA 1
ATOM 2226 C C . LEU B 1 124 ? -3.783 -16.286 -20.708 1 82.9 124 LEU B C 1
ATOM 2228 O O . LEU B 1 124 ? -3.924 -15.576 -21.707 1 82.9 124 LEU B O 1
ATOM 2232 N N . ASP B 1 125 ? -2.873 -17.101 -20.542 1 83.62 125 ASP B N 1
ATOM 2233 C CA . ASP B 1 125 ? -1.884 -17.3 -21.597 1 83.62 125 ASP B CA 1
ATOM 2234 C C . ASP B 1 125 ? -2.398 -18.272 -22.656 1 83.62 125 ASP B C 1
ATOM 2236 O O . ASP B 1 125 ? -1.887 -18.303 -23.778 1 83.62 125 ASP B O 1
ATOM 2240 N N . GLU B 1 126 ? -3.337 -19.146 -22.248 1 71.24 126 GLU B N 1
ATOM 2241 C CA . GLU B 1 126 ? -3.839 -20.188 -23.139 1 71.24 126 GLU B CA 1
ATOM 2242 C C . GLU B 1 126 ? -4.61 -19.588 -24.311 1 71.24 126 GLU B C 1
ATOM 2244 O O . GLU B 1 126 ? -4.591 -20.133 -25.417 1 71.24 126 GLU B O 1
ATOM 2249 N N . ASP B 1 127 ? -5.482 -18.526 -23.996 1 63.11 127 ASP B N 1
ATOM 2250 C CA . ASP B 1 127 ? -6.282 -18.01 -25.102 1 63.11 127 ASP B CA 1
ATOM 2251 C C . ASP B 1 127 ? -5.406 -17.691 -26.311 1 63.11 127 ASP B C 1
ATOM 2253 O O . ASP B 1 127 ? -5.805 -17.93 -27.453 1 63.11 127 ASP B O 1
ATOM 2257 N N . ASP B 1 128 ? -4.305 -17.251 -26.056 1 57.88 128 ASP B N 1
ATOM 2258 C CA . ASP B 1 128 ? -3.489 -16.914 -27.219 1 57.88 128 ASP B CA 1
ATOM 2259 C C . ASP B 1 128 ? -3.079 -18.17 -27.984 1 57.88 128 ASP B C 1
ATOM 2261 O O . ASP B 1 128 ? -2.818 -18.112 -29.188 1 57.88 128 ASP B O 1
ATOM 2265 N N . LEU B 1 129 ? -3.25 -19.32 -27.236 1 59.2 129 LEU B N 1
ATOM 2266 C CA . LEU B 1 129 ? -2.799 -20.529 -27.917 1 59.2 129 LEU B CA 1
ATOM 2267 C C . LEU B 1 129 ? -3.981 -21.305 -28.487 1 59.2 129 LEU B C 1
ATOM 2269 O O . LEU B 1 129 ? -3.799 -22.207 -29.308 1 59.2 129 LEU B O 1
ATOM 2273 N N . ILE B 1 130 ? -5.159 -20.961 -27.977 1 60.9 130 ILE B N 1
ATOM 2274 C CA . ILE B 1 130 ? -6.351 -21.664 -28.437 1 60.9 130 ILE B CA 1
ATOM 2275 C C . ILE B 1 130 ? -6.631 -21.308 -29.895 1 60.9 130 ILE B C 1
ATOM 2277 O O . ILE B 1 130 ? -6.998 -22.174 -30.693 1 60.9 130 ILE B O 1
ATOM 2281 N N . ILE B 1 131 ? -6.255 -20.073 -30.189 1 61.3 131 ILE B N 1
ATOM 2282 C CA . ILE B 1 131 ? -6.596 -19.657 -31.545 1 61.3 131 ILE B CA 1
ATOM 2283 C C . ILE B 1 131 ? -5.786 -20.468 -32.553 1 61.3 131 ILE B C 1
ATOM 2285 O O . ILE B 1 131 ? -6.351 -21.098 -33.45 1 61.3 131 ILE B O 1
ATOM 2289 N N . PRO B 1 132 ? -4.467 -20.523 -32.455 1 61.94 132 PRO B N 1
ATOM 2290 C CA . PRO B 1 132 ? -3.744 -21.32 -33.448 1 61.94 132 PRO B CA 1
ATOM 2291 C C . PRO B 1 132 ? -4.118 -22.8 -33.403 1 61.94 132 PRO B C 1
ATOM 2293 O O . PRO B 1 132 ? -4.149 -23.464 -34.442 1 61.94 132 PRO B O 1
ATOM 2296 N N . ILE B 1 133 ? -4.525 -23.214 -32.251 1 63.58 133 ILE B N 1
ATOM 2297 C CA . ILE B 1 133 ? -4.852 -24.628 -32.102 1 63.58 133 ILE B CA 1
ATOM 2298 C C . ILE B 1 133 ? -6.207 -24.914 -32.746 1 63.58 133 ILE B C 1
ATOM 2300 O O . ILE B 1 133 ? -6.369 -25.917 -33.445 1 63.58 133 ILE B O 1
ATOM 2304 N N . VAL B 1 134 ? -7.13 -24.009 -32.441 1 70.43 134 VAL B N 1
ATOM 2305 C CA . VAL B 1 134 ? -8.449 -24.182 -33.04 1 70.43 134 VAL B CA 1
ATOM 2306 C C . VAL B 1 134 ? -8.348 -24.051 -34.558 1 70.43 134 VAL B C 1
ATOM 2308 O O . VAL B 1 134 ? -8.924 -24.853 -35.297 1 70.43 134 VAL B O 1
ATOM 2311 N N . VAL B 1 135 ? -7.591 -22.99 -34.907 1 75.33 135 VAL B N 1
ATOM 2312 C CA . VAL B 1 135 ? -7.422 -22.784 -36.342 1 75.33 135 VAL B CA 1
ATOM 2313 C C . VAL B 1 135 ? -6.731 -23.997 -36.961 1 75.33 135 VAL B C 1
ATOM 2315 O O . VAL B 1 135 ? -7.159 -24.498 -38.003 1 75.33 135 VAL B O 1
ATOM 2318 N N . GLY B 1 136 ? -5.691 -24.466 -36.203 1 77.79 136 GLY B N 1
ATOM 2319 C CA . GLY B 1 136 ? -4.979 -25.638 -36.686 1 77.79 136 GLY B CA 1
ATOM 2320 C C . GLY B 1 136 ? -5.836 -26.89 -36.707 1 77.79 136 GLY B C 1
ATOM 2321 O O . GLY B 1 136 ? -5.808 -27.651 -37.676 1 77.79 136 GLY B O 1
ATOM 2322 N N . ALA B 1 137 ? -6.636 -27.048 -35.738 1 81.67 137 ALA B N 1
ATOM 2323 C CA . ALA B 1 137 ? -7.542 -28.192 -35.672 1 81.67 137 ALA B CA 1
ATOM 2324 C C . ALA B 1 137 ? -8.636 -28.087 -36.729 1 81.67 137 ALA B C 1
ATOM 2326 O O . ALA B 1 137 ? -9.01 -29.088 -37.346 1 81.67 137 ALA B O 1
ATOM 2327 N N . ALA B 1 138 ? -9.13 -26.871 -36.978 1 83.44 138 ALA B N 1
ATOM 2328 C CA . ALA B 1 138 ? -10.136 -26.659 -38.015 1 83.44 138 ALA B CA 1
ATOM 2329 C C . ALA B 1 138 ? -9.572 -26.975 -39.398 1 83.44 138 ALA B C 1
ATOM 2331 O O . ALA B 1 138 ? -10.229 -27.634 -40.207 1 83.44 138 ALA B O 1
ATOM 2332 N N . LEU B 1 139 ? -8.381 -26.503 -39.683 1 83.38 139 LEU B N 1
ATOM 2333 C CA . LEU B 1 139 ? -7.731 -26.758 -40.964 1 83.38 139 LEU B CA 1
ATOM 2334 C C . LEU B 1 139 ? -7.433 -28.244 -41.136 1 83.38 139 LEU B C 1
ATOM 2336 O O . LEU B 1 139 ? -7.633 -28.8 -42.218 1 83.38 139 LEU B O 1
ATOM 2340 N N . ALA B 1 140 ? -7.07 -28.923 -40.001 1 85.48 140 ALA B N 1
ATOM 2341 C CA . ALA B 1 140 ? -6.816 -30.361 -40.041 1 85.48 140 ALA B CA 1
ATOM 2342 C C . ALA B 1 140 ? -8.105 -31.139 -40.291 1 85.48 140 ALA B C 1
ATOM 2344 O O . ALA B 1 140 ? -8.115 -32.106 -41.056 1 85.48 140 ALA B O 1
ATOM 2345 N N . GLY B 1 141 ? -9.134 -30.596 -39.663 1 85.19 141 GLY B N 1
ATOM 2346 C CA . GLY B 1 141 ? -10.431 -31.213 -39.894 1 85.19 141 GLY B CA 1
ATOM 2347 C C . GLY B 1 141 ? -10.906 -31.084 -41.329 1 85.19 141 GLY B C 1
ATOM 2348 O O . GLY B 1 141 ? -11.407 -32.048 -41.912 1 85.19 141 GLY B O 1
ATOM 2349 N N . LEU B 1 142 ? -10.746 -29.842 -41.888 1 87.06 142 LEU B N 1
ATOM 2350 C C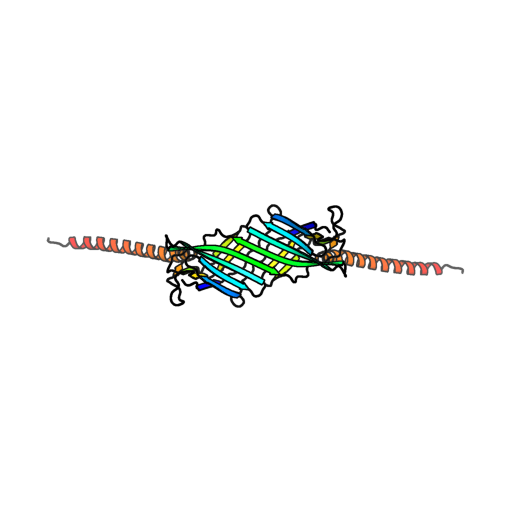A . LEU B 1 142 ? -11.119 -29.603 -43.278 1 87.06 142 LEU B CA 1
ATOM 2351 C C . LEU B 1 142 ? -10.308 -30.488 -44.219 1 87.06 142 LEU B C 1
ATOM 2353 O O . LEU B 1 142 ? -10.855 -31.065 -45.161 1 87.06 142 LEU B O 1
ATOM 2357 N N . VAL B 1 143 ? -9.08 -30.645 -44.028 1 87.05 143 VAL B N 1
ATOM 2358 C CA . VAL B 1 143 ? -8.205 -31.482 -44.843 1 87.05 143 VAL B CA 1
ATOM 2359 C C . VAL B 1 143 ? -8.639 -32.942 -44.733 1 87.05 143 VAL B C 1
ATOM 2361 O O . VAL B 1 143 ? -8.659 -33.667 -45.731 1 87.05 143 VAL B O 1
ATOM 2364 N N . LEU B 1 144 ? -9.038 -33.368 -43.553 1 87.79 144 LEU B N 1
ATOM 2365 C CA . LEU B 1 144 ? -9.473 -34.74 -43.316 1 87.79 144 LEU B CA 1
ATOM 2366 C C . LEU B 1 144 ? -10.759 -35.042 -44.079 1 87.79 144 LEU B C 1
ATOM 2368 O O . LEU B 1 144 ? -10.91 -36.128 -44.644 1 87.79 144 LEU B O 1
ATOM 2372 N N . VAL B 1 145 ? -11.622 -34.147 -44.084 1 87.97 145 VAL B N 1
ATOM 2373 C CA . VAL B 1 145 ? -12.884 -34.313 -44.796 1 87.97 145 VAL B CA 1
ATOM 2374 C C . VAL B 1 145 ? -12.622 -34.406 -46.298 1 87.97 145 VAL B C 1
ATOM 2376 O O . VAL B 1 145 ? -13.205 -35.248 -46.985 1 87.97 145 VAL B O 1
ATOM 2379 N N . VAL B 1 146 ? -11.77 -33.542 -46.846 1 88.27 146 VAL B N 1
ATOM 2380 C CA . VAL B 1 146 ? -11.438 -33.558 -48.267 1 88.27 146 VAL B CA 1
ATOM 2381 C C . VAL B 1 146 ? -10.741 -34.869 -48.62 1 88.27 146 VAL B C 1
ATOM 2383 O O . VAL B 1 146 ? -11.048 -35.487 -49.643 1 88.27 146 VAL B O 1
ATOM 2386 N N . LEU B 1 147 ? -9.894 -35.402 -47.804 1 86.08 147 LEU B N 1
ATOM 2387 C CA . LEU B 1 147 ? -9.152 -36.637 -48.031 1 86.08 147 LEU B CA 1
ATOM 2388 C C . LEU B 1 147 ? -10.087 -37.841 -48.029 1 86.08 147 LEU B C 1
ATOM 2390 O O . LEU B 1 147 ? -9.958 -38.734 -48.869 1 86.08 147 LEU B O 1
ATOM 2394 N N . LEU B 1 148 ? -11.028 -37.855 -47.223 1 86.23 148 LEU B N 1
ATOM 2395 C CA . LEU B 1 148 ? -12.009 -38.932 -47.143 1 86.23 148 LEU B CA 1
ATOM 2396 C C . LEU B 1 148 ? -12.908 -38.94 -48.375 1 86.23 148 LEU B C 1
ATOM 2398 O O . LEU B 1 148 ? -13.213 -40.003 -48.919 1 86.23 148 LEU B O 1
ATOM 2402 N N . ALA B 1 149 ? -13.379 -37.821 -48.789 1 85.65 149 ALA B N 1
ATOM 2403 C CA . ALA B 1 149 ? -14.204 -37.693 -49.988 1 85.65 149 ALA B CA 1
ATOM 2404 C C . ALA B 1 149 ? -13.451 -38.172 -51.226 1 85.65 149 ALA B C 1
ATOM 2406 O O . ALA B 1 149 ? -14.024 -38.843 -52.087 1 85.65 149 ALA B O 1
ATOM 2407 N N . TYR B 1 150 ? -12.195 -37.935 -51.262 1 85.98 150 TYR B N 1
ATOM 2408 C CA . TYR B 1 150 ? -11.367 -38.354 -52.388 1 85.98 150 TYR B CA 1
ATOM 2409 C C . TYR B 1 150 ? -11.203 -39.869 -52.41 1 85.98 150 TYR B C 1
ATOM 2411 O O . TYR B 1 150 ? -11.29 -40.493 -53.47 1 85.98 150 TYR B O 1
ATOM 2419 N N . LEU B 1 151 ? -11.09 -40.528 -51.34 1 83.27 151 LEU B N 1
ATOM 2420 C CA . LEU B 1 151 ? -10.897 -41.966 -51.194 1 83.27 151 LEU B CA 1
ATOM 2421 C C . LEU B 1 151 ? -12.167 -42.725 -51.564 1 83.27 151 LEU B C 1
ATOM 2423 O O . LEU B 1 151 ? -12.103 -43.777 -52.204 1 83.27 151 LEU B O 1
ATOM 2427 N N . ILE B 1 152 ? -13.307 -42.218 -51.337 1 83.86 152 ILE B N 1
ATOM 2428 C CA . ILE B 1 152 ? -14.593 -42.832 -51.648 1 83.86 152 ILE B CA 1
ATOM 2429 C C . ILE B 1 152 ? -14.864 -42.729 -53.147 1 83.86 152 ILE B C 1
ATOM 2431 O O . ILE B 1 152 ? -15.335 -43.686 -53.767 1 83.86 152 ILE B O 1
ATOM 2435 N N . GLY B 1 153 ? -14.62 -41.58 -53.732 1 74.66 153 GLY B N 1
ATOM 2436 C CA . GLY B 1 153 ? -14.827 -41.386 -55.158 1 74.66 153 GLY B CA 1
ATOM 2437 C C . GLY B 1 153 ? -13.928 -42.257 -56.015 1 74.66 153 GLY B C 1
ATOM 2438 O O . GLY B 1 153 ? -14.337 -42.72 -57.082 1 74.66 153 GLY B O 1
ATOM 2439 N N . ARG B 1 154 ? -12.795 -42.536 -55.675 1 72.38 154 ARG B N 1
ATOM 2440 C CA . ARG B 1 154 ? -11.84 -43.357 -56.412 1 72.38 154 ARG B CA 1
ATOM 2441 C C . ARG B 1 154 ? -12.228 -44.831 -56.358 1 72.38 154 ARG B C 1
ATOM 2443 O O . ARG B 1 154 ? -12.027 -45.567 -57.326 1 72.38 154 ARG B O 1
ATOM 2450 N N . LYS B 1 155 ? -12.816 -45.259 -55.423 1 67.77 155 LYS B N 1
ATOM 2451 C CA . LYS B 1 155 ? -13.272 -46.644 -55.343 1 67.77 155 LYS B CA 1
ATOM 2452 C C . LYS B 1 155 ? -14.442 -46.893 -56.29 1 67.77 155 LYS B C 1
ATOM 2454 O O . LYS B 1 155 ? -14.587 -47.991 -56.831 1 67.77 155 LYS B O 1
ATOM 2459 N N . ARG B 1 156 ? -15.127 -45.886 -56.736 1 64.62 156 ARG B N 1
ATOM 2460 C CA . ARG B 1 156 ? -16.288 -46.099 -57.593 1 64.62 156 ARG B CA 1
ATOM 2461 C C . ARG B 1 156 ? -15.874 -46.218 -59.056 1 64.62 156 ARG B C 1
ATOM 2463 O O . ARG B 1 156 ? -16.567 -46.855 -59.853 1 64.62 156 ARG B O 1
ATOM 2470 N N . SER B 1 157 ? -14.788 -45.721 -59.439 1 58.87 157 SER B N 1
ATOM 2471 C CA . SER B 1 157 ? -14.507 -45.725 -60.871 1 58.87 157 SER B CA 1
ATOM 2472 C C . SER B 1 157 ? -14.016 -47.093 -61.335 1 58.87 157 SER B C 1
ATOM 2474 O O . SER B 1 157 ? -14.023 -47.388 -62.531 1 58.87 157 SER B O 1
ATOM 2476 N N . HIS B 1 158 ? -13.405 -47.802 -60.558 1 54.94 158 HIS B N 1
ATOM 2477 C CA . HIS B 1 158 ? -12.782 -48.98 -61.152 1 54.94 158 HIS B CA 1
ATOM 2478 C C . HIS B 1 158 ? -13.798 -50.099 -61.352 1 54.94 158 HIS B C 1
ATOM 248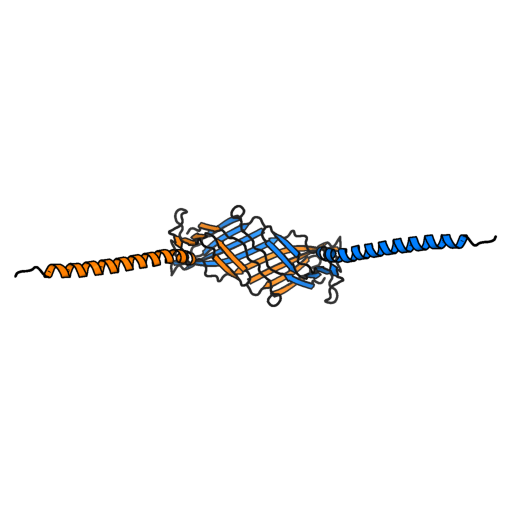0 O O . HIS B 1 158 ? -13.477 -51.138 -61.933 1 54.94 158 HIS B O 1
ATOM 2486 N N . ALA B 1 159 ? -15.012 -49.939 -60.894 1 52.23 159 ALA B N 1
ATOM 2487 C CA . ALA B 1 159 ? -15.824 -51.144 -61.044 1 52.23 159 ALA B CA 1
ATOM 2488 C C . ALA B 1 159 ? -16.369 -51.264 -62.465 1 52.23 159 ALA B C 1
ATOM 2490 O O . ALA B 1 159 ? -17.048 -52.239 -62.795 1 52.23 159 ALA B O 1
ATOM 2491 N N . GLY B 1 160 ? -16.27 -50.097 -63.267 1 50 160 GLY B N 1
ATOM 2492 C CA . GLY B 1 160 ? -17.003 -50.293 -64.507 1 50 160 GLY B CA 1
ATOM 2493 C C . GLY B 1 160 ? -16.339 -51.284 -65.444 1 50 160 GLY B C 1
ATOM 2494 O O . GLY B 1 160 ? -16.962 -51.759 -66.396 1 50 160 GLY B O 1
ATOM 2495 N N . TYR B 1 161 ? -15.056 -51.176 -65.63 1 49.7 161 TYR B N 1
ATOM 2496 C CA . TYR B 1 161 ? -14.591 -51.838 -66.843 1 49.7 161 TYR B CA 1
ATOM 2497 C C . TYR B 1 161 ? -14.586 -53.352 -66.671 1 49.7 161 TYR B C 1
ATOM 2499 O O . TYR B 1 161 ? -13.693 -54.038 -67.175 1 49.7 161 TYR B O 1
ATOM 2507 N N . GLN B 1 162 ? -15.228 -53.871 -65.692 1 44.1 162 GLN B N 1
ATOM 2508 C CA . GLN B 1 162 ? -15.069 -55.321 -65.739 1 44.1 162 GLN B CA 1
ATOM 2509 C C . GLN B 1 162 ? -15.673 -55.9 -67.016 1 44.1 162 GLN B C 1
ATOM 2511 O O . GLN B 1 162 ? -16.482 -55.246 -67.678 1 44.1 162 GLN B O 1
ATOM 2516 N N . THR B 1 163 ? -15.941 -57.319 -67.137 1 46.23 163 THR B N 1
ATOM 2517 C CA . THR B 1 163 ? -16.005 -58.416 -68.096 1 46.23 163 THR B CA 1
ATOM 2518 C C . THR B 1 163 ? -17.254 -58.302 -68.965 1 46.23 163 THR B C 1
ATOM 2520 O O . THR B 1 163 ? -18.377 -58.399 -68.465 1 46.23 163 THR B O 1
ATOM 2523 N N . ILE B 1 164 ? -17.417 -57.218 -69.836 1 32.36 164 ILE B N 1
ATOM 2524 C CA . ILE B 1 164 ? -18.086 -57.882 -70.949 1 32.36 164 ILE B CA 1
ATOM 2525 C C . ILE B 1 164 ? -17.109 -58.822 -71.651 1 32.36 164 ILE B C 1
ATOM 2527 O O . ILE B 1 164 ? -15.968 -58.446 -71.932 1 32.36 164 ILE B O 1
#

InterPro domains:
  IPR002000 Lysosome-associated membrane glycoprotein [PR00336] (77-91)
  IPR002000 Lysosome-associated membrane glycoprotein [PR00336] (114-126)
  IPR002000 Lysosome-associated membrane glycoprotein [PR00336] (128-150)
  IPR002000 Lysosome-associated membrane glycoprotein [PS51407] (1-164)
  IPR002000 Lysosome-associated membrane glycoprotein [PTHR11506] (1-164)
  IPR018134 Lysosome-associated membrane glycoprotein, conserved site [PS00311] (122-162)
  IPR048524 Lysosome-associated membrane glycoprotein 2-like, transmembrane domain [PF21222] (131-162)
  IPR048528 Lysosome-associated membrane glycoprotein 2-like, luminal domains [PF01299] (1-122)

Radius of gyration: 35.07 Å; Cα contacts (8 Å, |Δi|>4): 696; chains: 2; bounding box: 36×151×96 Å